Protein AF-A0A7K2KMG7-F1 (afdb_monomer_lite)

pLDDT: mean 72.7, std 15.64, range [31.58, 90.88]

Structure (mmCIF, N/CA/C/O backbone):
data_AF-A0A7K2KMG7-F1
#
_entry.id   AF-A0A7K2KMG7-F1
#
loop_
_atom_site.group_PDB
_atom_site.id
_atom_site.type_symbol
_atom_site.label_atom_id
_atom_site.label_alt_id
_atom_site.label_comp_id
_atom_site.label_asym_id
_atom_site.label_entity_id
_atom_site.label_seq_id
_atom_site.pdbx_PDB_ins_code
_atom_site.Cartn_x
_atom_site.Cartn_y
_atom_site.Cartn_z
_atom_site.occupancy
_atom_site.B_iso_or_equiv
_atom_site.auth_seq_id
_atom_site.auth_comp_id
_atom_site.auth_asym_id
_atom_site.auth_atom_id
_atom_site.pdbx_PDB_model_num
ATOM 1 N N . MET A 1 1 ? 17.752 2.881 -22.851 1.00 45.34 1 MET A N 1
ATOM 2 C CA . MET A 1 1 ? 16.761 1.817 -22.597 1.00 45.34 1 MET A CA 1
ATOM 3 C C . MET A 1 1 ? 16.003 2.288 -21.372 1.00 45.34 1 MET A C 1
ATOM 5 O O . MET A 1 1 ? 16.652 2.453 -20.349 1.00 45.34 1 MET A O 1
ATOM 9 N N . GLU A 1 2 ? 14.733 2.679 -21.493 1.00 51.28 2 GLU A N 1
ATOM 10 C CA . GLU A 1 2 ? 13.985 3.125 -20.309 1.00 51.28 2 GLU A CA 1
ATOM 11 C C . GLU A 1 2 ? 13.889 1.956 -19.317 1.00 51.28 2 GLU A C 1
ATOM 13 O O . GLU A 1 2 ? 13.580 0.840 -19.746 1.00 51.28 2 GLU A O 1
ATOM 18 N N . PRO A 1 3 ? 14.198 2.161 -18.025 1.00 58.72 3 PRO A N 1
ATOM 19 C CA . PRO A 1 3 ? 13.980 1.142 -17.014 1.00 58.72 3 PRO A CA 1
ATOM 20 C C . PRO A 1 3 ? 12.500 0.770 -16.995 1.00 58.72 3 PRO A C 1
ATOM 22 O 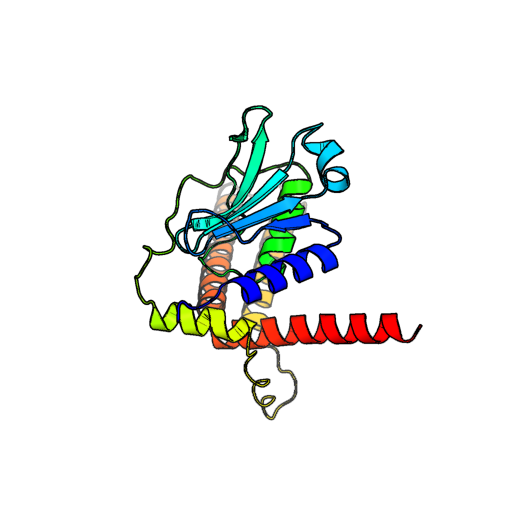O . PRO A 1 3 ? 11.601 1.612 -16.952 1.00 58.72 3 PRO A O 1
ATOM 25 N N . ASP A 1 4 ? 12.282 -0.529 -17.102 1.00 78.00 4 ASP A N 1
ATOM 26 C CA . ASP A 1 4 ? 10.997 -1.122 -17.405 1.00 78.00 4 ASP A CA 1
ATOM 27 C C . ASP A 1 4 ? 10.326 -1.574 -16.097 1.00 78.00 4 ASP A C 1
ATOM 29 O O . ASP A 1 4 ? 10.794 -2.482 -15.404 1.00 78.00 4 ASP A O 1
ATOM 33 N N . HIS A 1 5 ? 9.210 -0.922 -15.763 1.00 85.75 5 HIS A N 1
ATOM 34 C CA . HIS A 1 5 ? 8.434 -1.157 -14.545 1.00 85.75 5 HIS A CA 1
ATOM 35 C C . HIS A 1 5 ? 7.627 -2.459 -14.564 1.00 85.75 5 HIS A C 1
ATOM 37 O O . HIS A 1 5 ? 7.089 -2.843 -13.525 1.00 85.75 5 HIS A O 1
ATOM 43 N N . HIS A 1 6 ? 7.543 -3.173 -15.691 1.00 86.56 6 HIS A N 1
ATOM 44 C CA . HIS A 1 6 ? 6.700 -4.364 -15.825 1.00 86.56 6 HIS A CA 1
ATOM 45 C C . HIS A 1 6 ? 7.059 -5.459 -14.807 1.00 86.56 6 HIS A C 1
ATOM 47 O O . HIS A 1 6 ? 6.159 -6.116 -14.283 1.00 86.56 6 HIS A O 1
ATOM 53 N N . ALA A 1 7 ? 8.342 -5.621 -14.457 1.00 85.75 7 ALA A N 1
ATOM 54 C CA . ALA A 1 7 ? 8.774 -6.585 -13.439 1.00 85.75 7 ALA A CA 1
ATOM 55 C C . ALA A 1 7 ? 8.222 -6.245 -12.042 1.00 85.75 7 ALA A C 1
ATOM 57 O O . ALA A 1 7 ? 7.733 -7.125 -11.329 1.00 85.75 7 ALA A O 1
ATOM 58 N N . TYR A 1 8 ? 8.231 -4.961 -11.676 1.00 88.56 8 TYR A N 1
ATOM 59 C CA . TYR A 1 8 ? 7.636 -4.486 -10.429 1.00 88.56 8 TYR A CA 1
ATOM 60 C C . TYR A 1 8 ? 6.115 -4.696 -10.417 1.00 88.56 8 TYR A C 1
ATOM 62 O O . TYR A 1 8 ? 5.573 -5.249 -9.459 1.00 88.56 8 TYR A O 1
ATOM 70 N N . ILE A 1 9 ? 5.423 -4.337 -11.504 1.00 90.88 9 ILE A N 1
ATOM 71 C CA . ILE A 1 9 ? 3.971 -4.546 -11.619 1.00 90.88 9 ILE A CA 1
ATOM 72 C C . ILE A 1 9 ? 3.621 -6.033 -11.522 1.00 90.88 9 ILE A C 1
ATOM 74 O O . ILE A 1 9 ? 2.700 -6.400 -10.793 1.00 90.88 9 ILE A O 1
ATOM 78 N N . ALA A 1 10 ? 4.387 -6.907 -12.176 1.00 86.75 10 ALA A N 1
ATOM 79 C CA . ALA A 1 10 ? 4.206 -8.350 -12.068 1.00 86.75 10 ALA A CA 1
ATOM 80 C C . ALA A 1 10 ? 4.385 -8.849 -10.624 1.00 86.75 10 ALA A C 1
ATOM 82 O O . ALA A 1 10 ? 3.606 -9.688 -10.167 1.00 86.75 10 ALA A O 1
ATOM 83 N N . ALA A 1 11 ? 5.358 -8.316 -9.877 1.00 88.75 11 ALA A N 1
ATOM 84 C CA . ALA A 1 11 ? 5.549 -8.653 -8.467 1.00 88.75 11 ALA A CA 1
ATOM 85 C C . ALA A 1 11 ? 4.348 -8.228 -7.599 1.00 88.75 11 ALA A C 1
ATOM 87 O O . ALA A 1 11 ? 3.912 -9.002 -6.742 1.00 88.75 11 ALA A O 1
ATOM 88 N N . VAL A 1 12 ? 3.771 -7.047 -7.856 1.00 90.06 12 VAL A N 1
ATOM 89 C CA . VAL A 1 12 ? 2.536 -6.577 -7.199 1.00 90.06 12 VAL A CA 1
ATOM 90 C C . VAL A 1 12 ? 1.362 -7.501 -7.516 1.00 90.06 12 VAL A C 1
ATOM 92 O O . VAL A 1 12 ? 0.694 -7.972 -6.600 1.00 90.06 12 VAL A O 1
ATOM 95 N N . VAL A 1 13 ? 1.143 -7.849 -8.785 1.00 89.06 13 VAL A N 1
ATOM 96 C CA . VAL A 1 13 ? 0.065 -8.770 -9.194 1.00 89.06 13 VAL A CA 1
ATOM 97 C C . VAL A 1 13 ? 0.218 -10.140 -8.530 1.00 89.06 13 VAL A C 1
ATOM 99 O O . VAL A 1 13 ? -0.761 -10.725 -8.066 1.00 89.06 13 VAL A O 1
ATOM 102 N N . GLN A 1 14 ? 1.447 -10.648 -8.409 1.00 85.94 14 GLN A N 1
ATOM 103 C CA . GLN A 1 14 ? 1.704 -11.887 -7.674 1.00 85.94 14 GLN A CA 1
ATOM 104 C C . GLN A 1 14 ? 1.373 -11.761 -6.179 1.00 85.94 14 GLN A C 1
ATOM 106 O O . GLN A 1 14 ? 0.847 -12.711 -5.597 1.00 85.94 14 GLN A O 1
ATOM 111 N N . ALA A 1 15 ? 1.662 -10.621 -5.547 1.00 87.00 15 ALA A N 1
ATOM 112 C CA . ALA A 1 15 ? 1.303 -10.360 -4.151 1.00 87.00 15 ALA A CA 1
ATOM 113 C C . ALA A 1 15 ? -0.218 -10.292 -3.941 1.00 87.00 15 ALA A C 1
ATOM 115 O O . ALA A 1 15 ? -0.737 -10.870 -2.981 1.00 87.00 15 ALA A O 1
ATOM 116 N N . LEU A 1 16 ? -0.938 -9.677 -4.882 1.00 87.62 16 LEU A N 1
ATOM 117 C CA . LEU A 1 16 ? -2.401 -9.662 -4.911 1.00 87.62 16 LEU A CA 1
ATOM 118 C C . LEU A 1 16 ? -2.971 -11.078 -5.017 1.00 87.62 16 LEU A C 1
ATOM 120 O O . LEU A 1 16 ? -3.778 -11.481 -4.179 1.00 87.62 16 LEU A O 1
ATOM 124 N N . ALA A 1 17 ? -2.465 -11.883 -5.952 1.00 84.75 17 ALA A N 1
ATOM 125 C CA . ALA A 1 17 ? -2.911 -13.263 -6.119 1.00 84.75 17 ALA A CA 1
ATOM 126 C C . ALA A 1 17 ? -2.664 -14.118 -4.861 1.00 84.75 17 ALA A C 1
ATOM 128 O O . ALA A 1 17 ? -3.532 -14.894 -4.459 1.00 84.75 17 ALA A O 1
ATOM 129 N N . ARG A 1 18 ? -1.513 -13.956 -4.185 1.00 83.81 18 ARG A N 1
ATOM 130 C CA . ARG A 1 18 ? -1.240 -14.610 -2.885 1.00 83.81 18 ARG A CA 1
ATOM 131 C C . ARG A 1 18 ? -2.210 -14.175 -1.789 1.00 83.81 18 ARG A C 1
ATOM 133 O O . ARG A 1 18 ? -2.485 -14.946 -0.875 1.00 83.81 18 ARG A O 1
ATOM 140 N N . SER A 1 19 ? -2.705 -12.951 -1.899 1.00 80.06 19 SER A N 1
ATOM 141 C CA . SER A 1 19 ? -3.674 -12.333 -1.001 1.00 80.06 19 SER A CA 1
ATOM 142 C C . SER A 1 19 ? -5.125 -12.670 -1.339 1.00 80.06 19 SER A C 1
ATOM 144 O O . SER A 1 19 ? -6.014 -12.132 -0.683 1.00 80.06 19 SER A O 1
ATOM 146 N N . HIS A 1 20 ? -5.351 -13.561 -2.314 1.00 81.50 20 HIS A N 1
ATOM 147 C CA . HIS A 1 20 ? -6.664 -13.917 -2.856 1.00 81.50 20 HIS A CA 1
ATOM 148 C C . HIS A 1 20 ? -7.415 -12.731 -3.472 1.00 81.50 20 HIS A C 1
ATOM 150 O O . HIS A 1 20 ? -8.639 -12.715 -3.480 1.00 81.50 20 HIS A O 1
ATOM 156 N N . ILE A 1 21 ? -6.676 -11.743 -3.980 1.00 82.12 21 ILE A N 1
ATOM 157 C CA . ILE A 1 21 ? -7.207 -10.633 -4.765 1.00 82.12 21 ILE A CA 1
ATOM 158 C C . ILE A 1 21 ? -6.776 -10.883 -6.204 1.00 82.12 21 ILE A C 1
ATOM 160 O O . ILE A 1 21 ? -5.588 -10.813 -6.530 1.00 82.12 21 ILE A O 1
ATOM 164 N N . HIS A 1 22 ? -7.730 -11.208 -7.065 1.00 81.62 22 HIS A N 1
ATOM 165 C CA . HIS A 1 22 ? -7.462 -11.372 -8.486 1.00 81.62 22 HIS A CA 1
ATOM 166 C C . HIS A 1 22 ? -7.664 -10.051 -9.219 1.00 81.62 22 HIS A C 1
ATOM 168 O O . HIS A 1 22 ? -8.568 -9.275 -8.909 1.00 81.62 22 HIS A O 1
ATOM 174 N N . GLY A 1 23 ? -6.797 -9.786 -10.189 1.00 75.12 23 GLY A N 1
ATOM 175 C CA . GLY A 1 23 ? -6.926 -8.618 -11.035 1.00 75.12 23 GLY A CA 1
ATOM 176 C C . GLY A 1 23 ? -6.141 -8.765 -12.323 1.00 75.12 23 GLY A C 1
ATOM 177 O O . GLY A 1 23 ? -5.132 -9.470 -12.376 1.00 75.12 23 GLY A O 1
ATOM 178 N N . GLU A 1 24 ? -6.631 -8.103 -13.361 1.00 79.31 24 GLU A N 1
ATOM 179 C CA . GLU A 1 24 ? -6.007 -8.094 -14.675 1.00 79.31 24 GLU A CA 1
ATOM 180 C C . GLU A 1 24 ? -5.089 -6.870 -14.780 1.00 79.31 24 GLU A C 1
ATOM 182 O O . GLU A 1 24 ? -5.576 -5.729 -14.734 1.00 79.31 24 GLU A O 1
ATOM 187 N N . PRO A 1 25 ? -3.758 -7.066 -14.856 1.00 77.19 25 PRO A N 1
ATOM 188 C CA . PRO A 1 25 ? -2.843 -5.963 -15.052 1.00 77.19 25 PRO A CA 1
ATOM 189 C C . PRO A 1 25 ? -2.885 -5.490 -16.497 1.00 77.19 25 PRO A C 1
ATOM 191 O O . PRO A 1 25 ? -2.867 -6.277 -17.439 1.00 77.19 25 PRO A O 1
ATOM 194 N N . TRP A 1 26 ? -2.829 -4.179 -16.662 1.00 70.75 26 TRP A N 1
ATOM 195 C CA . TRP A 1 26 ? -2.595 -3.546 -17.942 1.00 70.75 26 TRP A CA 1
ATOM 196 C C . TRP A 1 26 ? -1.446 -2.551 -17.822 1.00 70.75 26 TRP A C 1
ATOM 198 O O . TRP A 1 26 ? -1.489 -1.591 -17.046 1.00 70.75 26 TRP A O 1
ATOM 208 N N . THR A 1 27 ? -0.407 -2.810 -18.607 1.00 62.81 27 THR A N 1
ATOM 209 C CA . THR A 1 27 ? 0.804 -2.003 -18.740 1.00 62.81 27 THR A CA 1
ATOM 210 C C . THR A 1 27 ? 0.894 -1.548 -20.198 1.00 62.81 27 THR A C 1
ATOM 212 O O . THR A 1 27 ? 1.556 -2.158 -21.029 1.00 62.81 27 THR A O 1
ATOM 215 N N . GLY A 1 28 ? 0.118 -0.523 -20.548 1.00 54.06 28 GLY A N 1
ATOM 216 C CA . GLY A 1 28 ? -0.013 -0.040 -21.930 1.00 54.06 28 GLY A CA 1
ATOM 217 C C . GLY A 1 28 ? -0.624 1.356 -22.022 1.00 54.06 28 GLY A C 1
ATOM 218 O O . GLY A 1 28 ? -1.293 1.692 -22.994 1.00 54.06 28 GLY A O 1
ATOM 219 N N . THR A 1 29 ? -0.457 2.158 -20.974 1.00 60.16 29 THR A N 1
ATOM 220 C CA . THR A 1 29 ? -1.011 3.508 -20.892 1.00 60.16 29 THR A CA 1
ATOM 221 C C . THR A 1 29 ? -0.248 4.469 -21.803 1.00 60.16 29 THR A C 1
ATOM 223 O O . THR A 1 29 ? 0.965 4.360 -21.947 1.00 60.16 29 THR A O 1
ATOM 226 N N . ALA A 1 30 ? -0.929 5.486 -22.345 1.00 61.88 30 ALA A N 1
ATOM 227 C CA . ALA A 1 30 ? -0.279 6.605 -23.047 1.00 61.88 30 ALA A CA 1
ATOM 228 C C . ALA A 1 30 ? 0.681 7.414 -22.145 1.00 61.88 30 ALA A C 1
ATOM 230 O O . ALA A 1 30 ? 1.462 8.228 -22.630 1.00 61.88 30 ALA A O 1
ATOM 231 N N . VAL A 1 31 ? 0.602 7.194 -20.829 1.00 69.12 31 VAL A N 1
ATOM 232 C CA . VAL A 1 31 ? 1.497 7.749 -19.816 1.00 69.12 31 VAL A CA 1
ATOM 233 C C . VAL A 1 31 ? 2.690 6.798 -19.640 1.00 69.12 31 VAL A C 1
ATOM 235 O O . VAL A 1 31 ? 2.464 5.630 -19.297 1.00 69.12 31 VAL A O 1
ATOM 238 N N . PRO A 1 32 ? 3.934 7.265 -19.851 1.00 70.44 32 PRO A N 1
ATOM 239 C CA . PRO A 1 32 ? 5.135 6.502 -19.523 1.00 70.44 32 PRO A CA 1
ATOM 240 C C . PRO A 1 32 ? 5.125 6.073 -18.051 1.00 70.44 32 PRO A C 1
ATOM 242 O O . PRO A 1 32 ? 4.715 6.845 -17.186 1.00 70.44 32 PRO A O 1
ATOM 245 N N . ARG A 1 33 ? 5.569 4.842 -17.761 1.00 81.44 33 ARG A N 1
ATOM 246 C CA . ARG A 1 33 ? 5.651 4.287 -16.391 1.00 81.44 33 ARG A CA 1
ATOM 247 C C . ARG A 1 33 ? 4.375 4.460 -15.585 1.00 81.44 33 ARG A C 1
ATOM 249 O O . ARG A 1 33 ? 4.363 4.980 -14.466 1.00 81.44 33 ARG A O 1
ATOM 256 N N . ALA A 1 34 ? 3.300 3.965 -16.171 1.00 86.19 34 ALA A N 1
ATOM 257 C CA . ALA A 1 34 ? 2.055 3.777 -15.473 1.00 86.19 34 ALA A CA 1
ATOM 258 C C . ALA A 1 34 ? 1.523 2.360 -15.678 1.00 86.19 34 ALA A C 1
ATOM 260 O O . ALA A 1 34 ? 1.908 1.628 -16.598 1.00 86.19 34 ALA A O 1
ATOM 261 N N . ALA A 1 35 ? 0.675 1.953 -14.745 1.00 88.69 35 ALA A N 1
ATOM 262 C CA . ALA A 1 35 ? 0.020 0.661 -14.765 1.00 88.69 35 ALA A CA 1
ATOM 263 C C . ALA A 1 35 ? -1.358 0.774 -14.132 1.00 88.69 35 ALA A C 1
ATOM 265 O O . ALA A 1 35 ? -1.575 1.548 -13.201 1.00 88.69 35 ALA A O 1
ATOM 266 N N . THR A 1 36 ? -2.284 -0.037 -14.617 1.00 88.50 36 THR A N 1
ATOM 267 C CA . THR A 1 36 ? -3.570 -0.258 -13.958 1.00 88.50 36 THR A CA 1
ATOM 268 C C . THR A 1 36 ? -3.729 -1.732 -13.652 1.00 88.50 36 THR A C 1
ATOM 270 O O . THR A 1 36 ? -3.310 -2.567 -14.445 1.00 88.50 36 THR A O 1
ATOM 273 N N . VAL A 1 37 ? -4.385 -2.055 -12.549 1.00 89.62 37 VAL A N 1
ATOM 274 C CA . VAL A 1 37 ? -4.855 -3.403 -12.246 1.00 89.62 37 VAL A CA 1
ATOM 275 C C . VAL A 1 37 ? -6.344 -3.297 -11.973 1.00 89.62 37 VAL A C 1
ATOM 277 O O . VAL A 1 37 ? -6.761 -2.626 -11.028 1.00 89.62 37 VAL A O 1
ATOM 280 N N . THR A 1 38 ? -7.142 -3.918 -12.832 1.00 89.44 38 THR A N 1
ATOM 281 C CA . THR A 1 38 ? -8.591 -4.004 -12.633 1.00 89.44 38 THR A CA 1
ATOM 282 C C . THR A 1 38 ? -8.860 -5.153 -11.679 1.00 89.44 38 THR A C 1
ATOM 284 O O . THR A 1 38 ? -8.443 -6.272 -11.964 1.00 89.44 38 THR A O 1
ATOM 287 N N . ILE A 1 39 ? -9.498 -4.882 -10.544 1.00 89.38 39 ILE A N 1
ATOM 288 C CA . ILE A 1 39 ? -9.783 -5.899 -9.529 1.00 89.38 39 ILE A CA 1
ATOM 289 C C . ILE A 1 39 ? -11.044 -6.663 -9.932 1.00 89.38 39 ILE A C 1
ATOM 291 O O . ILE A 1 39 ? -12.002 -6.055 -10.408 1.00 89.38 39 ILE A O 1
ATOM 295 N N . ASP A 1 40 ? -11.027 -7.987 -9.772 1.00 86.88 40 ASP A N 1
ATOM 296 C CA . ASP A 1 40 ? -12.181 -8.839 -10.067 1.00 86.88 40 ASP A CA 1
ATOM 297 C C . ASP A 1 40 ? -13.377 -8.418 -9.200 1.00 86.88 40 ASP A C 1
ATOM 299 O O . ASP A 1 40 ? -13.281 -8.339 -7.970 1.00 86.88 40 ASP A O 1
ATOM 303 N N . GLN A 1 41 ? -14.503 -8.162 -9.868 1.00 82.00 41 GLN A N 1
ATOM 304 C CA . GLN A 1 41 ? -15.745 -7.694 -9.264 1.00 82.00 41 GLN A CA 1
ATOM 305 C C . GLN A 1 41 ? -16.233 -8.623 -8.147 1.00 82.00 41 GLN A C 1
ATOM 307 O O . GLN A 1 41 ? -16.767 -8.141 -7.153 1.00 82.00 41 GLN A O 1
ATOM 312 N N . ARG A 1 42 ? -15.960 -9.931 -8.238 1.00 84.31 42 ARG A N 1
ATOM 313 C CA . ARG A 1 42 ? -16.332 -10.920 -7.208 1.00 84.31 42 ARG A CA 1
ATOM 314 C C . ARG A 1 42 ? -15.760 -10.614 -5.826 1.00 84.31 42 ARG A C 1
ATOM 316 O O . ARG A 1 42 ? -16.246 -11.144 -4.834 1.00 84.31 42 ARG A O 1
ATOM 323 N N . HIS A 1 43 ? -14.691 -9.823 -5.753 1.00 81.25 43 HIS A N 1
ATOM 324 C CA . HIS A 1 43 ? -14.099 -9.409 -4.485 1.00 81.25 43 HIS A CA 1
ATOM 325 C C . HIS A 1 43 ? -14.679 -8.102 -3.953 1.00 81.25 43 HIS A C 1
ATOM 327 O O . HIS A 1 43 ? -14.500 -7.819 -2.775 1.00 81.25 43 HIS A O 1
ATOM 333 N N . THR A 1 44 ? -15.322 -7.295 -4.797 1.00 78.94 44 THR A N 1
ATOM 334 C CA . THR A 1 44 ? -15.709 -5.915 -4.481 1.00 78.94 44 THR A CA 1
ATOM 335 C C . THR A 1 44 ? -17.213 -5.680 -4.479 1.00 78.94 44 THR A C 1
ATOM 337 O O . THR A 1 44 ? -17.632 -4.640 -3.983 1.00 78.94 44 THR A O 1
ATOM 340 N N . GLU A 1 45 ? -18.006 -6.615 -5.004 1.00 80.25 45 GLU A N 1
ATOM 341 C CA . GLU A 1 45 ? -19.462 -6.499 -5.178 1.00 80.25 45 GLU A CA 1
ATOM 342 C C . GLU A 1 45 ? -20.183 -6.092 -3.882 1.00 80.25 45 GLU A C 1
ATOM 344 O O . GLU A 1 45 ? -20.946 -5.132 -3.887 1.00 80.25 45 GLU A O 1
ATOM 349 N N . ASP A 1 46 ? -19.839 -6.708 -2.745 1.00 79.00 46 ASP A N 1
ATOM 350 C CA . ASP A 1 46 ? -20.460 -6.411 -1.442 1.00 79.00 46 ASP A CA 1
ATOM 351 C C . ASP A 1 46 ? -20.259 -4.959 -0.964 1.00 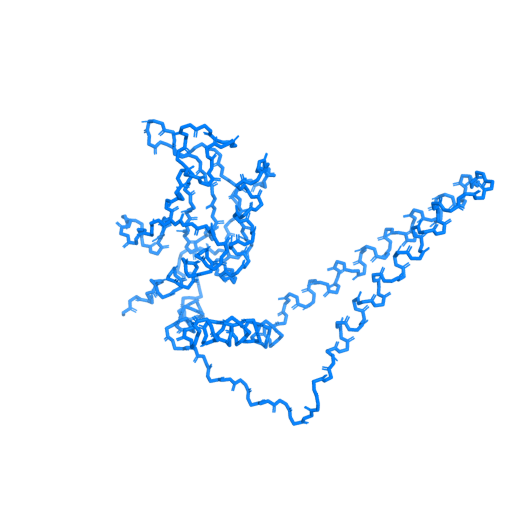79.00 46 ASP A C 1
ATOM 353 O O . ASP A 1 46 ? -21.057 -4.442 -0.182 1.00 79.00 46 ASP A O 1
ATOM 357 N N . ALA A 1 47 ? -19.167 -4.309 -1.378 1.00 77.31 47 ALA A N 1
ATOM 358 C CA . ALA A 1 47 ? -18.776 -2.982 -0.896 1.00 77.31 47 ALA A CA 1
ATOM 359 C C . ALA A 1 47 ? -18.926 -1.873 -1.951 1.00 77.31 47 ALA A C 1
ATOM 361 O O . ALA A 1 47 ? -18.951 -0.693 -1.598 1.00 77.31 47 ALA A O 1
ATOM 362 N N . TYR A 1 48 ? -18.983 -2.235 -3.235 1.00 75.06 48 TYR A N 1
ATOM 363 C CA . TYR A 1 48 ? -18.919 -1.305 -4.367 1.00 75.06 48 TYR A CA 1
ATOM 364 C C . TYR A 1 48 ? -20.001 -1.551 -5.433 1.00 75.06 48 TYR A C 1
ATOM 366 O O . TYR A 1 48 ? -19.955 -0.911 -6.490 1.00 75.06 48 TYR A O 1
ATOM 374 N N . ASP A 1 49 ? -20.970 -2.429 -5.159 1.00 77.50 49 ASP A N 1
ATOM 375 C CA . ASP A 1 49 ? -22.033 -2.836 -6.082 1.00 77.50 49 ASP A CA 1
ATOM 376 C C . ASP A 1 49 ? -21.444 -3.273 -7.445 1.00 77.50 49 ASP A C 1
ATOM 378 O O . ASP A 1 49 ? -20.421 -3.960 -7.520 1.00 77.50 49 ASP A O 1
ATOM 382 N N . ASP A 1 50 ? -22.036 -2.809 -8.548 1.00 76.31 50 ASP A N 1
ATOM 383 C CA . ASP A 1 50 ? -21.581 -3.061 -9.921 1.00 76.31 50 ASP A CA 1
ATOM 384 C C . ASP A 1 50 ? -20.358 -2.232 -10.345 1.00 76.31 50 ASP A C 1
ATOM 386 O O . ASP A 1 50 ? -19.978 -2.191 -11.521 1.00 76.31 50 ASP A O 1
ATOM 390 N N . SER A 1 51 ? -19.735 -1.511 -9.415 1.00 77.50 51 SER A N 1
ATOM 391 C CA . SER A 1 51 ? -18.654 -0.603 -9.766 1.00 77.50 51 SER A CA 1
ATOM 392 C C . SER A 1 51 ? -17.312 -1.326 -9.855 1.00 77.50 51 SER A C 1
ATOM 394 O O . SER A 1 51 ? -16.902 -2.060 -8.960 1.00 77.50 51 SER A O 1
ATOM 396 N N . THR A 1 52 ? -16.560 -1.062 -10.924 1.00 82.75 52 THR A N 1
ATOM 397 C CA . THR A 1 52 ? -15.243 -1.676 -11.115 1.00 82.75 52 THR A CA 1
ATOM 398 C C . THR A 1 52 ? -14.175 -0.960 -10.291 1.00 82.75 52 THR A C 1
ATOM 400 O O . THR A 1 52 ? -13.854 0.206 -10.549 1.00 82.75 52 THR A O 1
ATOM 403 N N . LEU A 1 53 ? -13.563 -1.668 -9.341 1.00 86.25 53 LEU A N 1
ATOM 404 C CA . LEU A 1 53 ? -12.415 -1.165 -8.593 1.00 86.25 53 LEU A CA 1
ATOM 405 C C . LEU A 1 53 ? -11.129 -1.305 -9.419 1.00 86.25 53 LEU A C 1
ATOM 407 O O . LEU A 1 53 ? -10.840 -2.350 -10.002 1.00 86.25 53 LEU A O 1
ATOM 411 N N . VAL A 1 54 ? -10.332 -0.243 -9.461 1.00 87.75 54 VAL A N 1
ATOM 412 C CA . VAL A 1 54 ? -9.093 -0.189 -10.238 1.00 87.75 54 VAL A CA 1
ATOM 413 C C . VAL A 1 54 ? -7.977 0.370 -9.374 1.00 87.75 54 VAL A C 1
ATOM 415 O O . VAL A 1 54 ? -8.074 1.486 -8.862 1.00 87.75 54 VAL A O 1
ATOM 418 N N . ALA A 1 55 ? -6.888 -0.385 -9.261 1.00 89.69 55 ALA A N 1
ATOM 419 C CA . ALA A 1 55 ? -5.631 0.123 -8.741 1.00 89.69 55 ALA A CA 1
ATOM 420 C C . ALA A 1 55 ? -4.833 0.770 -9.882 1.00 89.69 55 ALA A C 1
ATOM 422 O O . ALA A 1 55 ? -4.709 0.197 -10.960 1.00 89.69 55 ALA A O 1
ATOM 423 N N . TYR A 1 56 ? -4.297 1.965 -9.666 1.00 88.62 56 TYR A N 1
ATOM 424 C CA . TYR A 1 56 ? -3.521 2.727 -10.639 1.00 88.62 56 TYR A CA 1
ATOM 425 C C . TYR A 1 56 ? -2.177 3.119 -10.044 1.00 88.62 56 TYR A C 1
ATOM 427 O O . TYR A 1 56 ? -2.110 3.567 -8.903 1.00 88.62 56 TYR A O 1
ATOM 435 N N . TRP A 1 57 ? -1.118 2.983 -10.828 1.00 90.25 57 TRP A N 1
ATOM 436 C CA . TRP A 1 57 ? 0.239 3.320 -10.439 1.00 90.25 57 TRP A CA 1
ATOM 437 C C . TRP A 1 57 ? 0.870 4.279 -11.439 1.00 90.25 57 TRP A C 1
ATOM 439 O O . TRP A 1 57 ? 0.744 4.068 -12.645 1.00 90.25 57 TRP A O 1
ATOM 449 N N . THR A 1 58 ? 1.595 5.278 -10.936 1.00 87.44 58 THR A N 1
ATOM 450 C CA . THR A 1 58 ? 2.600 6.032 -11.703 1.00 87.44 58 THR A CA 1
ATOM 451 C C . THR A 1 58 ? 3.853 6.216 -10.867 1.00 87.44 58 THR A C 1
ATOM 453 O O . THR A 1 58 ? 3.778 6.214 -9.638 1.00 87.44 58 THR A O 1
ATOM 456 N N . GLU A 1 59 ? 4.996 6.462 -11.505 1.00 85.69 59 GLU A N 1
ATOM 457 C CA . GLU A 1 59 ? 6.215 6.787 -10.755 1.00 85.69 59 GLU A CA 1
ATOM 458 C C . GLU A 1 59 ? 6.058 8.038 -9.871 1.00 85.69 59 GLU A C 1
ATOM 460 O O . GLU A 1 59 ? 6.552 8.062 -8.747 1.00 85.69 59 GLU A O 1
ATOM 465 N N . GLU A 1 60 ? 5.314 9.049 -10.330 1.00 84.88 60 GLU A N 1
ATOM 466 C CA . GLU A 1 60 ? 5.123 10.298 -9.582 1.00 84.88 60 GLU A CA 1
ATOM 467 C C . GLU A 1 60 ? 4.218 10.142 -8.356 1.00 84.88 60 GLU A C 1
ATOM 469 O O . GLU A 1 60 ? 4.374 10.848 -7.362 1.00 84.88 60 GLU A O 1
ATOM 474 N N . HIS A 1 61 ? 3.256 9.223 -8.416 1.00 83.12 61 HIS A N 1
ATOM 475 C CA . HIS A 1 61 ? 2.148 9.158 -7.464 1.00 83.12 61 HIS A CA 1
ATOM 476 C C . HIS A 1 61 ? 2.041 7.830 -6.712 1.00 83.12 61 HIS A C 1
ATOM 478 O O . HIS A 1 61 ? 1.237 7.717 -5.783 1.00 83.12 61 HIS A O 1
ATOM 484 N N . GLY A 1 62 ? 2.844 6.834 -7.078 1.00 87.81 62 GLY A N 1
ATOM 485 C CA . GLY A 1 62 ? 2.757 5.493 -6.519 1.00 87.81 62 GLY A CA 1
ATOM 486 C C . GLY A 1 62 ? 1.388 4.853 -6.763 1.00 87.81 62 GLY A C 1
ATOM 487 O O . GLY A 1 62 ? 0.663 5.225 -7.687 1.00 87.81 62 GLY A O 1
ATOM 488 N N . TRP A 1 63 ? 1.035 3.877 -5.922 1.00 88.81 63 TRP A N 1
ATOM 489 C CA . TRP A 1 63 ? -0.211 3.116 -6.036 1.00 88.81 63 TRP A CA 1
ATOM 490 C C . TRP A 1 63 ? -1.406 3.822 -5.400 1.00 88.81 63 TRP A C 1
ATOM 492 O O . TRP A 1 63 ? -1.423 4.128 -4.207 1.00 88.81 63 TRP A O 1
ATOM 502 N N . ARG A 1 64 ? -2.457 3.974 -6.194 1.00 86.81 64 ARG A N 1
ATOM 503 C CA . ARG A 1 64 ? -3.764 4.501 -5.816 1.00 86.81 64 ARG A CA 1
ATOM 504 C C . ARG A 1 64 ? -4.849 3.512 -6.178 1.00 86.81 64 ARG A C 1
ATOM 506 O O . ARG A 1 64 ? -4.638 2.629 -7.000 1.00 86.81 64 ARG A O 1
ATOM 513 N N . VAL A 1 65 ? -6.021 3.695 -5.599 1.00 86.81 65 VAL A N 1
ATOM 514 C CA . VAL A 1 65 ? -7.215 2.931 -5.939 1.00 86.81 65 VAL A CA 1
ATOM 515 C C . VAL A 1 65 ? -8.384 3.867 -6.156 1.00 86.81 65 VAL A C 1
ATOM 517 O O . VAL A 1 65 ? -8.539 4.864 -5.446 1.00 86.81 65 VAL A O 1
ATOM 520 N N . GLY A 1 66 ? -9.201 3.532 -7.141 1.00 84.38 66 GLY A N 1
ATOM 521 C CA . GLY A 1 66 ? -10.418 4.252 -7.427 1.00 84.38 66 GLY A CA 1
ATOM 522 C C . GLY A 1 66 ? -11.463 3.389 -8.087 1.00 84.38 66 GLY A C 1
ATOM 523 O O . GLY A 1 66 ? -11.189 2.284 -8.550 1.00 84.38 66 GLY A O 1
ATOM 524 N N . VAL A 1 67 ? -12.674 3.917 -8.126 1.00 80.56 67 VAL A N 1
ATOM 525 C CA . VAL A 1 67 ? -13.812 3.256 -8.740 1.00 80.56 67 VAL A CA 1
ATOM 526 C C . VAL A 1 67 ? -13.979 3.824 -10.139 1.00 80.56 67 VAL A C 1
ATOM 528 O O . VAL A 1 67 ? -14.161 5.030 -10.314 1.00 80.56 67 VAL A O 1
ATOM 531 N N . ARG A 1 68 ? -13.892 2.974 -11.158 1.00 74.19 68 ARG A N 1
ATOM 532 C CA . ARG A 1 68 ? -14.204 3.371 -12.529 1.00 74.19 68 ARG A CA 1
ATOM 533 C C . ARG A 1 68 ? -15.723 3.438 -12.651 1.00 74.19 68 ARG A C 1
ATOM 535 O O . ARG A 1 68 ? -16.391 2.411 -12.621 1.00 74.19 68 ARG A O 1
ATOM 542 N N . CYS A 1 69 ? -16.277 4.643 -12.756 1.00 63.97 69 CYS A N 1
ATOM 543 C CA . CYS A 1 69 ? -17.711 4.804 -12.980 1.00 63.97 69 CYS A CA 1
ATOM 544 C C . CYS A 1 69 ? -18.063 4.544 -14.453 1.00 63.97 69 CYS A C 1
ATOM 546 O O . CYS A 1 69 ? -17.187 4.546 -15.320 1.00 63.97 69 CYS A O 1
ATOM 548 N N . ALA A 1 70 ? -19.354 4.382 -14.756 1.00 57.72 70 ALA A N 1
ATOM 549 C CA . ALA A 1 70 ? -19.859 4.078 -16.103 1.00 57.72 70 ALA A CA 1
ATOM 550 C C . ALA A 1 70 ? -19.405 5.070 -17.199 1.00 57.72 70 ALA A C 1
ATOM 552 O O . ALA A 1 70 ? -19.381 4.732 -18.376 1.00 57.72 70 ALA A O 1
ATOM 553 N N . THR A 1 71 ? -19.000 6.290 -16.821 1.00 59.34 71 THR A N 1
ATOM 554 C CA . THR A 1 71 ? -18.450 7.302 -17.748 1.00 59.34 71 THR A CA 1
ATOM 555 C C . THR A 1 71 ? -16.955 7.125 -18.051 1.00 59.34 71 THR A C 1
ATOM 557 O O . THR A 1 71 ? -16.365 7.952 -18.743 1.00 59.34 71 THR A O 1
ATOM 560 N N . GLY A 1 72 ? -16.310 6.095 -17.494 1.00 58.44 72 GLY A N 1
ATOM 561 C CA . GLY A 1 72 ? -14.868 5.857 -17.584 1.00 58.44 72 GLY A CA 1
ATOM 562 C C . GLY A 1 72 ? -14.021 6.734 -16.654 1.00 58.44 72 GLY A C 1
ATOM 563 O O . GLY A 1 72 ? -12.801 6.581 -16.618 1.00 58.44 72 GLY A O 1
ATOM 564 N N . ARG A 1 73 ? -14.637 7.644 -15.885 1.00 57.31 73 ARG A N 1
ATOM 565 C CA . ARG A 1 73 ? -13.939 8.484 -14.901 1.00 57.31 73 ARG A CA 1
ATOM 566 C C . ARG A 1 73 ? -13.691 7.716 -13.602 1.00 57.31 73 ARG A C 1
ATOM 568 O O . ARG A 1 73 ? -14.508 6.903 -13.182 1.00 57.31 73 ARG A O 1
ATOM 575 N N . PHE A 1 74 ? -12.571 8.007 -12.948 1.00 64.44 74 PHE A N 1
ATOM 576 C CA . PHE A 1 74 ? -12.252 7.457 -11.633 1.00 64.44 74 PHE A CA 1
ATOM 577 C C . PHE A 1 74 ? -12.866 8.339 -10.544 1.00 64.44 74 PHE A C 1
ATOM 579 O O . PHE A 1 74 ? -12.515 9.513 -10.421 1.00 64.44 74 PHE A O 1
ATOM 586 N N . ALA A 1 75 ? -13.796 7.785 -9.773 1.00 61.88 75 ALA A N 1
ATOM 587 C CA . ALA A 1 75 ? -14.357 8.398 -8.579 1.00 61.88 75 ALA A CA 1
ATOM 588 C C . ALA A 1 75 ? -13.822 7.652 -7.344 1.00 61.88 75 ALA A C 1
ATOM 590 O O . ALA A 1 75 ? -13.801 6.428 -7.323 1.00 61.88 75 ALA A O 1
ATOM 591 N N . ALA A 1 76 ? -13.381 8.403 -6.331 1.00 58.38 76 ALA A N 1
ATOM 592 C CA . ALA A 1 76 ? -12.537 7.963 -5.209 1.00 58.38 76 ALA A CA 1
ATOM 593 C C . ALA A 1 76 ? -11.086 7.628 -5.619 1.00 58.38 76 ALA A C 1
ATOM 595 O O . ALA A 1 76 ? -10.844 6.968 -6.618 1.00 58.38 76 ALA A O 1
ATOM 596 N N . THR A 1 77 ? -10.114 8.149 -4.869 1.00 68.19 77 THR A N 1
ATOM 597 C CA . THR A 1 77 ? -8.669 8.057 -5.155 1.00 68.19 77 THR A CA 1
ATOM 598 C C . THR A 1 77 ? -7.918 7.887 -3.839 1.00 68.19 77 THR A C 1
ATOM 600 O O . THR A 1 77 ? -7.276 8.821 -3.362 1.00 68.19 77 THR A O 1
ATOM 603 N N . ALA A 1 78 ? -8.069 6.740 -3.183 1.00 78.31 78 ALA A N 1
ATOM 604 C CA . ALA A 1 78 ? -7.304 6.476 -1.968 1.00 78.31 78 ALA A CA 1
ATOM 605 C C . ALA A 1 78 ? -5.868 6.087 -2.348 1.00 78.31 78 ALA A C 1
ATOM 607 O O . ALA A 1 78 ? -5.646 5.372 -3.326 1.00 78.31 78 ALA A O 1
ATOM 608 N N . GLN A 1 79 ? -4.885 6.568 -1.591 1.00 83.19 79 GLN A N 1
ATOM 609 C CA . GLN A 1 79 ? -3.509 6.096 -1.707 1.00 83.19 79 GLN A CA 1
ATOM 610 C C . GLN A 1 79 ? -3.412 4.717 -1.038 1.00 83.19 79 GLN A C 1
ATOM 612 O O . GLN A 1 79 ? -3.828 4.573 0.109 1.00 83.19 79 GLN A O 1
ATOM 617 N N . LEU A 1 80 ? -2.872 3.713 -1.737 1.00 80.38 80 LEU A N 1
ATOM 618 C CA . LEU A 1 80 ? -2.711 2.366 -1.176 1.00 80.38 80 LEU A CA 1
ATOM 619 C C . LEU A 1 80 ? -1.481 2.293 -0.273 1.00 80.38 80 LEU A C 1
ATOM 621 O O . LEU A 1 80 ? -1.551 1.786 0.834 1.00 80.38 80 LEU A O 1
ATOM 625 N N . ALA A 1 81 ? -0.353 2.841 -0.716 1.00 76.88 81 ALA A N 1
ATOM 626 C CA . ALA A 1 81 ? 0.875 2.837 0.068 1.00 76.88 81 ALA A CA 1
ATOM 627 C C . ALA A 1 81 ? 1.721 4.082 -0.210 1.00 76.88 81 ALA A C 1
ATOM 629 O O . ALA A 1 81 ? 1.605 4.718 -1.261 1.00 76.88 81 ALA A O 1
ATOM 630 N N . TYR A 1 82 ? 2.584 4.430 0.745 1.00 78.06 82 TYR A N 1
ATOM 631 C CA . TYR A 1 82 ? 3.504 5.554 0.606 1.00 78.06 82 TYR A CA 1
ATOM 632 C C . TYR A 1 82 ? 4.757 5.171 -0.184 1.00 78.06 82 TYR A C 1
ATOM 634 O O . TYR A 1 82 ? 5.415 4.180 0.133 1.00 78.06 82 TYR A O 1
ATOM 642 N N . GLY A 1 83 ? 5.149 6.043 -1.110 1.00 79.50 83 GLY A N 1
ATOM 643 C CA . GLY A 1 83 ? 6.327 5.898 -1.957 1.00 79.50 83 GLY A CA 1
ATOM 644 C C . GLY A 1 83 ? 5.956 5.588 -3.404 1.00 79.50 83 GLY A C 1
ATOM 645 O O . GLY A 1 83 ? 4.841 5.156 -3.695 1.00 79.50 83 GLY A O 1
ATOM 646 N N . ALA A 1 84 ? 6.911 5.806 -4.307 1.00 82.75 84 ALA A N 1
ATOM 647 C CA . ALA A 1 84 ? 6.759 5.464 -5.717 1.00 82.75 84 ALA A CA 1
ATOM 648 C C . ALA A 1 84 ? 6.788 3.940 -5.933 1.00 82.75 84 ALA A C 1
ATOM 650 O O . ALA A 1 84 ? 5.959 3.419 -6.669 1.00 82.75 84 ALA A O 1
ATOM 651 N N . LEU A 1 85 ? 7.675 3.216 -5.239 1.00 86.75 85 LEU A N 1
ATOM 652 C CA . LEU A 1 85 ? 7.819 1.754 -5.315 1.00 86.75 85 LEU A CA 1
ATOM 653 C C . LEU A 1 85 ? 7.620 1.096 -3.936 1.00 86.75 85 LEU A C 1
ATOM 655 O O . LEU A 1 85 ? 8.570 0.581 -3.344 1.00 86.75 85 LEU A O 1
ATOM 659 N N . PRO A 1 86 ? 6.404 1.136 -3.360 1.00 86.38 86 PRO A N 1
ATOM 660 C CA . PRO A 1 86 ? 6.119 0.399 -2.133 1.00 86.38 86 PRO A CA 1
ATOM 661 C C . PRO A 1 86 ? 6.306 -1.109 -2.349 1.00 86.38 86 PRO A C 1
ATOM 663 O O . PRO A 1 86 ? 6.179 -1.610 -3.470 1.00 86.38 86 PRO A O 1
ATOM 666 N N . LEU A 1 87 ? 6.570 -1.843 -1.265 1.00 86.19 87 LEU A N 1
ATOM 667 C CA . LEU A 1 87 ? 6.703 -3.298 -1.327 1.00 86.19 87 LEU A CA 1
ATOM 668 C C . LEU A 1 87 ? 5.405 -3.938 -1.862 1.00 86.19 87 LEU A C 1
ATOM 670 O O . LEU A 1 87 ? 4.321 -3.535 -1.429 1.00 86.19 87 LEU A O 1
ATOM 674 N N . PRO A 1 88 ? 5.489 -4.954 -2.745 1.00 88.50 88 PRO A N 1
ATOM 675 C CA . PRO A 1 88 ? 4.320 -5.622 -3.316 1.00 88.50 88 PRO A CA 1
ATOM 676 C C . PRO A 1 88 ? 3.281 -6.096 -2.294 1.00 88.50 88 PRO A C 1
ATOM 678 O O . PRO A 1 88 ? 2.089 -5.867 -2.484 1.00 88.50 88 PRO A O 1
ATOM 681 N N . ASP A 1 89 ? 3.721 -6.711 -1.194 1.00 83.69 89 ASP A N 1
ATOM 682 C CA . ASP A 1 89 ? 2.808 -7.212 -0.160 1.00 83.69 89 ASP A CA 1
ATOM 683 C C . ASP A 1 89 ? 2.126 -6.063 0.603 1.00 83.69 89 ASP A C 1
ATOM 685 O O . ASP A 1 89 ? 0.942 -6.156 0.905 1.00 83.69 89 ASP A O 1
ATOM 689 N N . THR A 1 90 ? 2.804 -4.923 0.800 1.00 83.38 90 THR A N 1
ATOM 690 C CA . THR A 1 90 ? 2.179 -3.723 1.385 1.00 83.38 90 THR A CA 1
ATOM 691 C C . THR A 1 90 ? 1.042 -3.198 0.511 1.00 83.38 90 THR A C 1
ATOM 693 O O . THR A 1 90 ? -0.004 -2.823 1.031 1.00 83.38 90 THR A O 1
ATOM 696 N N . VAL A 1 91 ? 1.213 -3.197 -0.816 1.00 87.69 91 VAL A N 1
ATOM 697 C CA . VAL A 1 91 ? 0.140 -2.804 -1.746 1.00 87.69 91 VAL A CA 1
ATOM 698 C C . VAL A 1 91 ? -1.041 -3.768 -1.641 1.00 87.69 91 VAL A C 1
ATOM 700 O O . VAL A 1 91 ? -2.190 -3.327 -1.620 1.00 87.69 91 VAL A O 1
ATOM 703 N N . ALA A 1 92 ? -0.768 -5.072 -1.546 1.00 88.12 92 ALA A N 1
ATOM 704 C CA . ALA A 1 92 ? -1.805 -6.089 -1.444 1.00 88.12 92 ALA A CA 1
ATOM 705 C C . ALA A 1 92 ? -2.593 -6.017 -0.130 1.00 88.12 92 ALA A C 1
ATOM 707 O O . ALA A 1 92 ? -3.820 -6.120 -0.153 1.00 88.12 92 ALA A O 1
ATOM 708 N N . ASP A 1 93 ? -1.912 -5.791 0.992 1.00 85.06 93 ASP A N 1
ATOM 709 C CA . ASP A 1 93 ? -2.551 -5.623 2.296 1.00 85.06 93 ASP A CA 1
ATOM 710 C C . ASP A 1 93 ? -3.443 -4.380 2.318 1.00 85.06 93 ASP A C 1
ATOM 712 O O . ASP A 1 93 ? -4.619 -4.472 2.664 1.00 85.06 93 ASP A O 1
ATOM 716 N N . SER A 1 94 ? -2.935 -3.238 1.848 1.00 85.31 94 SER A N 1
ATOM 717 C CA . SER A 1 94 ? -3.728 -2.007 1.802 1.00 85.31 94 SER A CA 1
ATOM 718 C C . SER A 1 94 ? -4.909 -2.098 0.837 1.00 85.31 94 SER A C 1
ATOM 720 O O . SER A 1 94 ? -5.976 -1.556 1.118 1.00 85.31 94 SER A O 1
ATOM 722 N N . LEU A 1 95 ? -4.765 -2.809 -0.284 1.00 87.25 95 LEU A N 1
ATOM 723 C CA . LEU A 1 95 ? -5.892 -3.039 -1.182 1.00 87.25 95 LEU A CA 1
ATOM 724 C C . LEU A 1 95 ? -6.939 -3.971 -0.556 1.00 87.25 95 LEU A C 1
ATOM 726 O O . LEU A 1 95 ? -8.131 -3.734 -0.732 1.00 87.25 95 LEU A O 1
ATOM 730 N N . ARG A 1 96 ? -6.527 -4.983 0.219 1.00 86.44 96 ARG A N 1
ATOM 731 C CA . ARG A 1 96 ? -7.458 -5.833 0.979 1.00 86.44 96 ARG A CA 1
ATOM 732 C C . ARG A 1 96 ? -8.303 -5.010 1.950 1.00 86.44 96 ARG A C 1
ATOM 734 O O . ARG A 1 96 ? -9.503 -5.253 2.061 1.00 86.44 96 ARG A O 1
ATOM 741 N N . ASP A 1 97 ? -7.689 -4.046 2.628 1.00 82.56 97 ASP A N 1
ATOM 742 C CA . ASP A 1 97 ? -8.389 -3.162 3.562 1.00 82.56 97 ASP A CA 1
ATOM 743 C C . ASP A 1 97 ? -9.402 -2.267 2.841 1.00 82.56 97 ASP A C 1
ATOM 745 O O . ASP A 1 97 ? -10.531 -2.112 3.304 1.00 82.56 97 ASP A O 1
ATOM 749 N N . VAL A 1 98 ? -9.039 -1.743 1.665 1.00 83.12 98 VAL A N 1
ATOM 750 C CA . VAL A 1 98 ? -9.955 -0.956 0.823 1.00 83.12 98 VAL A CA 1
ATOM 751 C C . VAL A 1 98 ? -11.154 -1.794 0.388 1.00 83.12 98 VAL A C 1
ATOM 753 O O . VAL A 1 98 ? -12.289 -1.350 0.540 1.00 83.12 98 VAL A O 1
ATOM 756 N N . ILE A 1 99 ? -10.916 -3.017 -0.092 1.00 82.88 99 ILE A N 1
ATOM 757 C CA . ILE A 1 99 ? -11.974 -3.937 -0.531 1.00 82.88 99 ILE A CA 1
ATOM 758 C C . ILE A 1 99 ? -12.985 -4.217 0.598 1.00 82.88 99 ILE A C 1
ATOM 760 O O . ILE A 1 99 ? -14.172 -4.372 0.332 1.00 82.88 99 ILE A O 1
ATOM 764 N N . ARG A 1 100 ? -12.544 -4.226 1.864 1.00 78.31 100 ARG A N 1
ATOM 765 C CA . ARG A 1 100 ? -13.382 -4.511 3.043 1.00 78.31 100 ARG A CA 1
ATOM 766 C C . ARG A 1 100 ? -14.245 -3.344 3.538 1.00 78.31 100 ARG A C 1
ATOM 768 O O . ARG A 1 100 ? -14.927 -3.502 4.547 1.00 78.31 100 ARG A O 1
ATOM 775 N N . GLY A 1 101 ? -14.270 -2.212 2.837 1.00 64.81 101 GLY A N 1
ATOM 776 C CA . GLY A 1 101 ? -15.403 -1.290 2.946 1.00 64.81 101 GLY A CA 1
ATOM 777 C C . GLY A 1 101 ? -15.153 0.074 3.582 1.00 64.81 101 GLY A C 1
ATOM 778 O O . GLY A 1 101 ? -16.123 0.741 3.914 1.00 64.81 101 GLY A O 1
ATOM 779 N N . PHE A 1 102 ? -13.915 0.558 3.707 1.00 54.28 102 PHE A N 1
ATOM 780 C CA . PHE A 1 102 ? -13.696 1.988 3.971 1.00 54.28 102 PHE A CA 1
ATOM 781 C C . PHE A 1 102 ? -12.421 2.490 3.286 1.00 54.28 102 PHE A C 1
ATOM 783 O O . PHE A 1 102 ? -11.321 2.277 3.802 1.00 54.28 102 PHE A O 1
ATOM 790 N N . PRO A 1 103 ? -12.513 3.237 2.167 1.00 53.03 103 PRO A N 1
ATOM 791 C CA . PRO A 1 103 ? -11.412 4.095 1.785 1.00 53.03 103 PRO A CA 1
ATOM 792 C C . PRO A 1 103 ? -11.339 5.189 2.849 1.00 53.03 103 PRO A C 1
ATOM 794 O O . PRO A 1 103 ? -12.088 6.167 2.802 1.00 53.03 103 PRO A O 1
ATOM 797 N N . ASN A 1 104 ? -10.436 5.044 3.822 1.00 46.66 104 ASN A N 1
ATOM 798 C CA . ASN A 1 104 ? -9.952 6.213 4.542 1.00 46.66 104 ASN A CA 1
ATOM 799 C C . ASN A 1 104 ? -9.531 7.204 3.457 1.00 46.66 104 ASN A C 1
ATOM 801 O O . ASN A 1 104 ? -8.622 6.916 2.676 1.00 46.66 104 ASN A O 1
ATOM 805 N N . ARG A 1 105 ? -10.261 8.321 3.344 1.00 47.97 105 ARG A N 1
ATOM 806 C CA . ARG A 1 105 ? -9.899 9.457 2.496 1.00 47.97 105 ARG A CA 1
ATOM 807 C C . ARG A 1 105 ? -8.511 9.886 2.955 1.00 47.97 105 ARG A C 1
ATOM 809 O O . ARG A 1 105 ? -8.377 10.631 3.916 1.00 47.97 105 ARG A O 1
ATOM 816 N N . GLN A 1 106 ? -7.480 9.341 2.328 1.00 52.06 106 GLN A N 1
ATOM 817 C CA . GLN A 1 106 ? -6.133 9.832 2.512 1.00 52.06 106 GLN A CA 1
ATOM 818 C C . GLN A 1 106 ? -5.972 11.015 1.575 1.00 52.06 106 GLN A C 1
ATOM 820 O O . GLN A 1 106 ? -6.352 10.944 0.403 1.00 52.06 106 GLN A O 1
ATOM 825 N N . ASP A 1 107 ? -5.503 12.111 2.162 1.00 47.47 107 ASP A N 1
ATOM 826 C CA . ASP A 1 107 ? -5.402 13.430 1.560 1.00 47.47 107 ASP A CA 1
ATOM 827 C C . ASP A 1 107 ? -4.863 13.403 0.131 1.00 47.47 107 ASP A C 1
ATOM 829 O O . ASP A 1 107 ? -3.976 12.622 -0.229 1.00 47.47 107 ASP A O 1
ATOM 833 N N . GLY A 1 108 ? -5.429 14.299 -0.677 1.00 46.81 108 GLY A N 1
ATOM 834 C CA . GLY A 1 108 ? -5.103 14.472 -2.081 1.00 46.81 108 GLY A CA 1
ATOM 835 C C . GLY A 1 108 ? -3.602 14.589 -2.363 1.00 46.81 108 GLY A C 1
ATOM 836 O O . GLY A 1 108 ? -2.812 15.065 -1.554 1.00 46.81 108 GLY A O 1
ATOM 837 N N . ALA A 1 109 ? -3.251 14.129 -3.564 1.00 49.91 109 ALA A N 1
ATOM 838 C CA . ALA A 1 109 ? -1.993 14.305 -4.286 1.00 49.91 109 ALA A CA 1
ATOM 839 C C . ALA A 1 109 ? -0.739 14.659 -3.456 1.00 49.91 109 ALA A C 1
ATOM 841 O O . ALA A 1 109 ? -0.245 15.784 -3.505 1.00 49.91 109 ALA A O 1
ATOM 842 N N . ARG A 1 110 ? -0.131 13.657 -2.807 1.00 61.94 110 ARG A N 1
ATOM 843 C CA . ARG A 1 110 ? 1.324 13.682 -2.583 1.00 61.94 110 ARG A CA 1
ATOM 844 C C . ARG A 1 110 ? 2.015 13.194 -3.853 1.00 61.94 110 ARG A C 1
ATOM 846 O O . ARG A 1 110 ? 1.814 12.051 -4.261 1.00 61.94 110 ARG A O 1
ATOM 853 N N . TYR A 1 111 ? 2.786 14.072 -4.481 1.00 66.56 111 TYR A N 1
ATOM 854 C CA . TYR A 1 111 ? 3.806 13.672 -5.445 1.00 66.56 111 TYR A CA 1
ATOM 855 C C . TYR A 1 111 ? 4.968 13.064 -4.650 1.00 66.56 111 TYR A C 1
ATOM 857 O O . TYR A 1 111 ? 5.465 13.693 -3.716 1.00 66.56 111 TYR A O 1
ATOM 865 N N . PHE A 1 112 ? 5.367 11.833 -4.968 1.00 72.19 112 PHE A N 1
ATOM 866 C CA . PHE A 1 112 ? 6.534 11.184 -4.359 1.00 72.19 112 PHE A CA 1
ATOM 867 C C . PHE A 1 112 ? 7.830 11.545 -5.071 1.00 72.19 112 PHE A C 1
ATOM 869 O O . PHE A 1 112 ? 8.867 11.638 -4.424 1.00 72.19 112 PHE A O 1
ATOM 876 N N . ARG A 1 113 ? 7.761 11.751 -6.385 1.00 75.88 113 ARG A N 1
ATOM 877 C CA . ARG A 1 113 ? 8.850 12.288 -7.201 1.00 75.88 113 ARG A CA 1
ATOM 878 C C . ARG A 1 113 ? 8.274 13.011 -8.407 1.00 75.88 113 ARG A C 1
ATOM 880 O O . ARG A 1 113 ? 7.123 12.773 -8.774 1.00 75.88 113 ARG A O 1
ATOM 887 N N . ARG A 1 114 ? 9.080 13.867 -9.023 1.00 75.81 114 ARG A N 1
ATOM 888 C CA . ARG A 1 114 ? 8.813 14.360 -10.370 1.00 75.81 114 ARG A CA 1
ATOM 889 C C . ARG A 1 114 ? 9.366 13.353 -11.372 1.00 75.81 114 ARG A C 1
ATOM 891 O O . ARG A 1 114 ? 10.429 12.775 -11.132 1.00 75.81 114 ARG A O 1
ATOM 898 N N . ALA A 1 115 ? 8.660 13.141 -12.476 1.00 68.31 115 ALA A N 1
ATOM 899 C CA . ALA A 1 115 ? 9.180 12.314 -13.553 1.00 68.31 115 ALA A CA 1
ATOM 900 C C . ALA A 1 115 ? 10.554 12.834 -14.015 1.00 68.31 115 ALA A C 1
ATOM 902 O O . ALA A 1 115 ? 10.707 14.023 -14.308 1.00 68.31 115 ALA A O 1
ATOM 903 N N . GLY A 1 116 ? 11.547 11.941 -14.051 1.00 65.00 116 GLY A N 1
ATOM 904 C CA . GLY A 1 116 ? 12.932 12.247 -14.430 1.00 65.00 116 GLY A CA 1
ATOM 905 C C . GLY A 1 116 ? 13.891 12.639 -13.293 1.00 65.00 116 GLY A C 1
ATOM 906 O O . GLY A 1 116 ? 15.092 12.712 -13.547 1.00 65.00 116 GLY A O 1
ATOM 907 N N . ASP A 1 117 ? 13.423 12.837 -12.053 1.00 76.31 117 ASP A N 1
ATOM 908 C 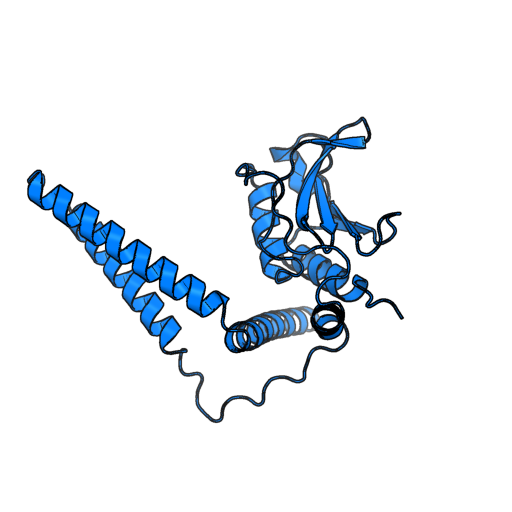CA . ASP A 1 117 ? 14.307 13.121 -10.904 1.00 76.31 117 ASP A CA 1
ATOM 909 C C . ASP A 1 117 ? 14.989 11.837 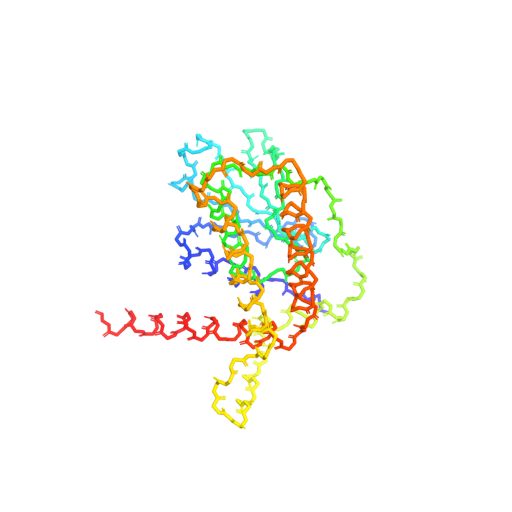-10.395 1.00 76.31 117 ASP A C 1
ATOM 911 O O . ASP A 1 117 ? 14.304 10.840 -10.174 1.00 76.31 117 ASP A O 1
ATOM 915 N N . ASP A 1 118 ? 16.307 11.850 -10.159 1.00 76.44 118 ASP A N 1
ATOM 916 C CA . ASP A 1 118 ? 17.090 10.699 -9.653 1.00 76.44 118 ASP A CA 1
ATOM 917 C C . ASP A 1 118 ? 16.876 9.397 -10.447 1.00 76.44 118 ASP A C 1
ATOM 919 O O . ASP A 1 118 ? 16.725 8.297 -9.908 1.00 76.44 118 ASP A O 1
ATOM 923 N N . GLU A 1 119 ? 16.861 9.534 -11.770 1.00 83.62 119 GLU A N 1
ATOM 924 C CA . GLU A 1 119 ? 16.502 8.471 -12.704 1.00 83.62 119 GLU A CA 1
ATOM 925 C C . GLU A 1 119 ? 17.373 7.211 -12.581 1.00 83.62 119 GLU A C 1
ATOM 927 O O . GLU A 1 119 ? 16.861 6.100 -12.672 1.00 83.62 119 GLU A O 1
ATOM 932 N N . GLU A 1 120 ? 18.668 7.362 -12.303 1.00 80.44 120 GLU A N 1
ATOM 933 C CA . GLU A 1 120 ? 19.582 6.232 -12.099 1.00 80.44 120 GLU A CA 1
ATOM 934 C C . GLU A 1 120 ? 19.252 5.441 -10.823 1.00 80.44 120 GLU A C 1
ATOM 936 O O . GLU A 1 120 ? 19.222 4.209 -10.838 1.00 80.44 120 GLU A O 1
ATOM 941 N N . ALA A 1 121 ? 18.933 6.137 -9.727 1.00 79.25 121 ALA A N 1
ATOM 942 C CA . ALA A 1 121 ? 18.554 5.495 -8.472 1.00 79.25 121 ALA A CA 1
ATOM 943 C C . ALA A 1 121 ? 17.206 4.774 -8.607 1.00 79.25 121 ALA A C 1
ATOM 945 O O . ALA A 1 121 ? 17.062 3.636 -8.160 1.00 79.25 121 ALA A O 1
ATOM 946 N N . PHE A 1 122 ? 16.234 5.400 -9.273 1.00 82.38 122 PHE A N 1
ATOM 947 C CA . PHE A 1 122 ? 14.936 4.781 -9.522 1.00 82.38 122 PHE A CA 1
ATOM 948 C C . PHE A 1 122 ? 15.030 3.588 -10.481 1.00 82.38 122 PHE A C 1
ATOM 950 O O . PHE A 1 122 ? 14.393 2.558 -10.255 1.00 82.38 122 PHE A O 1
ATOM 957 N N . ALA A 1 123 ? 15.863 3.691 -11.521 1.00 83.81 123 ALA A N 1
ATOM 958 C CA . ALA A 1 123 ? 16.165 2.584 -12.420 1.00 83.81 123 ALA A CA 1
ATOM 959 C C . ALA A 1 123 ? 16.750 1.387 -11.660 1.00 83.81 123 ALA A C 1
ATOM 961 O O . ALA A 1 123 ? 16.330 0.257 -11.895 1.00 83.81 123 ALA A O 1
ATOM 962 N N . ALA A 1 124 ? 17.673 1.631 -10.72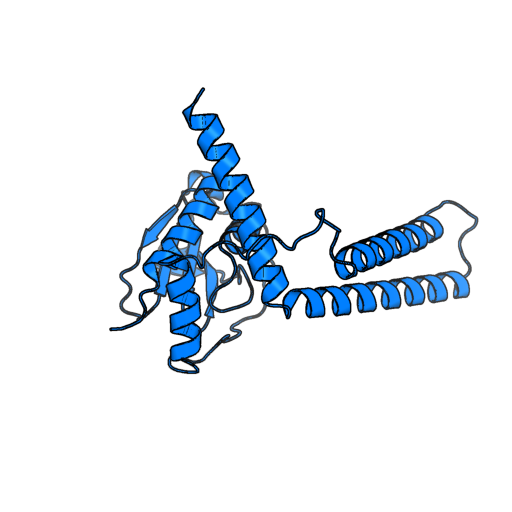3 1.00 81.69 124 ALA A N 1
ATOM 963 C CA . ALA A 1 124 ? 18.255 0.587 -9.884 1.00 81.69 124 ALA A CA 1
ATOM 964 C C . ALA A 1 124 ? 17.217 -0.062 -8.948 1.00 81.69 124 ALA A C 1
ATOM 966 O O . ALA A 1 124 ? 17.214 -1.283 -8.783 1.00 81.69 124 ALA A O 1
ATOM 967 N N . GLU A 1 125 ? 16.301 0.724 -8.370 1.00 82.69 125 GLU A N 1
ATOM 968 C CA . GLU A 1 125 ? 15.192 0.191 -7.565 1.00 82.69 125 GLU A CA 1
ATOM 969 C C . GLU A 1 125 ? 14.237 -0.687 -8.392 1.00 82.69 125 GLU A C 1
ATOM 971 O O . GLU A 1 125 ? 13.790 -1.729 -7.911 1.00 82.69 125 GLU A O 1
ATOM 976 N N . LEU A 1 126 ? 13.947 -0.305 -9.641 1.00 85.56 126 LEU A N 1
ATOM 977 C CA . LEU A 1 126 ? 13.158 -1.123 -10.568 1.00 85.56 126 LEU A CA 1
ATOM 978 C C . LEU A 1 126 ? 13.897 -2.399 -10.991 1.00 85.56 126 LEU A C 1
ATOM 980 O O . LEU A 1 126 ? 13.287 -3.471 -11.034 1.00 85.56 126 LEU A O 1
ATOM 984 N N . ASP A 1 127 ? 15.198 -2.307 -11.279 1.00 84.06 127 ASP A N 1
ATOM 985 C CA . ASP A 1 127 ? 15.987 -3.454 -11.736 1.00 84.06 127 ASP A CA 1
ATOM 986 C C . ASP A 1 127 ? 16.081 -4.550 -10.669 1.00 84.06 127 ASP A C 1
ATOM 988 O O . ASP A 1 127 ? 16.058 -5.730 -11.012 1.00 84.06 127 ASP A O 1
ATOM 992 N N . ALA A 1 128 ? 16.030 -4.199 -9.380 1.00 81.94 128 ALA A N 1
ATOM 993 C CA . ALA A 1 128 ? 15.971 -5.168 -8.283 1.00 81.94 128 ALA A CA 1
ATOM 994 C C . ALA A 1 128 ? 14.760 -6.126 -8.353 1.00 81.94 128 ALA A C 1
ATOM 996 O O . ALA A 1 128 ? 14.789 -7.195 -7.748 1.00 81.94 128 ALA A O 1
ATOM 997 N N . TYR A 1 129 ? 13.693 -5.793 -9.091 1.00 81.19 129 TYR A N 1
ATOM 998 C CA . TYR A 1 129 ? 12.560 -6.705 -9.315 1.00 81.19 129 TYR A CA 1
ATOM 999 C C . TYR A 1 129 ? 12.764 -7.643 -10.508 1.00 81.19 129 TYR A C 1
ATOM 1001 O O . TYR A 1 129 ? 12.139 -8.702 -10.572 1.00 81.19 129 TYR A O 1
ATOM 1009 N N . ARG A 1 130 ? 13.632 -7.273 -11.453 1.00 79.19 130 ARG A N 1
ATOM 1010 C CA . ARG A 1 130 ? 14.030 -8.119 -12.584 1.00 79.19 130 ARG A CA 1
ATOM 1011 C C . ARG A 1 130 ? 15.183 -9.041 -12.194 1.00 79.19 130 ARG A C 1
ATOM 1013 O O . ARG A 1 130 ? 15.150 -10.231 -12.493 1.00 79.19 130 ARG A O 1
ATOM 1020 N N . ASN A 1 131 ? 16.159 -8.474 -11.497 1.00 75.25 131 ASN A N 1
ATOM 1021 C CA . ASN A 1 131 ? 17.371 -9.105 -11.010 1.00 75.25 131 ASN A CA 1
ATOM 1022 C C . ASN A 1 131 ? 17.400 -8.953 -9.484 1.00 75.25 131 ASN A C 1
ATOM 1024 O O . ASN A 1 131 ? 18.073 -8.055 -8.971 1.00 75.25 131 ASN A O 1
ATOM 1028 N N . PRO A 1 132 ? 16.647 -9.780 -8.735 1.00 63.81 132 PRO A N 1
ATOM 1029 C CA . PRO A 1 132 ? 16.691 -9.716 -7.284 1.00 63.81 132 PRO A CA 1
ATOM 1030 C C . PRO A 1 132 ? 18.143 -9.872 -6.827 1.00 63.81 132 PRO A C 1
ATOM 1032 O O . PRO A 1 132 ? 18.812 -10.810 -7.278 1.00 63.81 132 PRO A O 1
ATOM 1035 N N . PRO A 1 133 ? 18.655 -8.965 -5.972 1.00 56.72 133 PRO A N 1
ATOM 1036 C CA . PRO A 1 133 ? 20.010 -9.093 -5.474 1.00 56.72 133 PRO A CA 1
ATOM 1037 C C . PRO A 1 133 ? 20.163 -10.470 -4.821 1.00 56.72 133 PRO A C 1
ATOM 1039 O O . PRO A 1 133 ? 19.199 -10.981 -4.229 1.00 56.72 133 PRO A O 1
ATOM 1042 N N . PRO A 1 134 ? 21.347 -11.097 -4.933 1.00 49.72 134 PRO A N 1
ATOM 1043 C CA . PRO A 1 134 ? 21.598 -12.342 -4.233 1.00 49.72 134 PRO A CA 1
ATOM 1044 C C . PRO A 1 134 ? 21.267 -12.142 -2.749 1.00 49.72 134 PRO A C 1
ATOM 1046 O O . PRO A 1 134 ? 21.454 -11.032 -2.233 1.00 49.72 134 PRO A O 1
ATOM 1049 N N . PRO A 1 135 ? 20.738 -13.179 -2.070 1.00 48.88 135 PRO A N 1
ATOM 1050 C CA . PRO A 1 135 ? 20.475 -13.104 -0.641 1.00 48.88 135 PRO A CA 1
ATOM 1051 C C . PRO A 1 135 ? 21.684 -12.470 0.045 1.00 48.88 135 PRO A C 1
ATOM 1053 O O . PRO A 1 135 ? 22.804 -12.908 -0.241 1.00 48.88 135 PRO A O 1
ATOM 1056 N N . PRO A 1 136 ? 21.497 -11.455 0.911 1.00 49.06 136 PRO A N 1
ATOM 1057 C CA . PRO A 1 136 ? 22.604 -11.008 1.732 1.00 49.06 136 PRO A CA 1
ATOM 1058 C C . PRO A 1 136 ? 23.151 -12.249 2.427 1.00 49.06 136 PRO A C 1
ATOM 1060 O O . PRO A 1 136 ? 22.369 -13.044 2.961 1.00 49.06 136 PRO A O 1
ATOM 1063 N N . GLU A 1 137 ? 24.468 -12.442 2.345 1.00 49.81 137 GLU A N 1
ATOM 1064 C CA . GLU A 1 137 ? 25.147 -13.522 3.049 1.00 49.81 137 GLU A CA 1
ATOM 1065 C C . GLU A 1 137 ? 24.605 -13.522 4.476 1.00 49.81 137 GLU A C 1
ATOM 1067 O O . GLU A 1 137 ? 24.589 -12.473 5.137 1.00 49.81 137 GLU A O 1
ATOM 1072 N N . ALA A 1 138 ? 24.008 -14.650 4.880 1.00 47.53 138 ALA A N 1
ATOM 1073 C CA . ALA A 1 138 ? 23.352 -14.735 6.171 1.00 47.53 138 ALA A CA 1
ATOM 1074 C C . ALA A 1 138 ? 24.359 -14.229 7.209 1.00 47.53 138 ALA A C 1
ATOM 1076 O O . ALA A 1 138 ? 25.499 -14.704 7.197 1.00 47.53 138 ALA A O 1
ATOM 1077 N N . PRO A 1 139 ? 24.001 -13.234 8.045 1.00 46.84 139 PRO A N 1
ATOM 1078 C CA . PRO A 1 139 ? 24.919 -12.771 9.070 1.00 46.84 139 PRO A CA 1
ATOM 1079 C C . PRO A 1 139 ? 25.399 -13.998 9.837 1.00 46.84 139 PRO A C 1
ATOM 1081 O O . PRO A 1 139 ? 24.583 -14.833 10.226 1.00 46.84 139 PRO A O 1
ATOM 1084 N N . ALA A 1 140 ? 26.714 -14.137 9.985 1.00 42.25 140 ALA A N 1
ATOM 1085 C CA . ALA A 1 140 ? 27.309 -15.223 10.743 1.00 42.25 140 ALA A CA 1
ATOM 1086 C C . ALA A 1 140 ? 26.871 -15.083 12.209 1.00 42.25 140 ALA A C 1
ATOM 1088 O O . ALA A 1 140 ? 27.479 -14.365 12.998 1.00 42.25 140 ALA A O 1
ATOM 1089 N N . GLY A 1 141 ? 25.748 -15.705 12.544 1.00 46.25 141 GLY A N 1
ATOM 1090 C CA . GLY A 1 141 ? 25.118 -15.634 13.848 1.00 46.25 141 GLY A CA 1
ATOM 1091 C C . GLY A 1 141 ? 23.722 -16.254 13.802 1.00 46.25 141 GLY A C 1
ATOM 1092 O O . GLY A 1 141 ? 23.099 -16.297 12.738 1.00 46.25 141 GLY A O 1
ATOM 1093 N N . PRO A 1 142 ? 23.212 -16.769 14.933 1.00 46.41 142 PRO A N 1
ATOM 1094 C CA . PRO A 1 142 ? 21.807 -17.153 15.022 1.00 46.41 142 PRO A CA 1
ATOM 1095 C C . PRO A 1 142 ? 20.919 -15.954 14.636 1.00 46.41 142 PRO A C 1
ATOM 1097 O O . PRO A 1 142 ? 21.388 -14.815 14.715 1.00 46.41 142 PRO A O 1
ATOM 1100 N N . PRO A 1 143 ? 19.657 -16.171 14.221 1.00 49.94 143 PRO A N 1
ATOM 1101 C CA . PRO A 1 143 ? 18.693 -15.093 14.019 1.00 49.94 143 PRO A CA 1
ATOM 1102 C C . PRO A 1 143 ? 18.444 -14.389 15.360 1.00 49.94 143 PRO A C 1
ATOM 1104 O O . PRO A 1 143 ? 17.501 -14.705 16.075 1.00 49.94 143 PRO A O 1
ATOM 1107 N N . GLY A 1 144 ? 19.342 -13.484 15.736 1.00 53.81 144 GLY A N 1
ATOM 1108 C CA . GLY A 1 144 ? 19.126 -12.526 16.799 1.00 53.81 144 GLY A CA 1
ATOM 1109 C C . GLY A 1 144 ? 18.116 -11.523 16.280 1.00 53.81 144 GLY A C 1
ATOM 1110 O O . GLY A 1 144 ? 18.277 -10.998 15.172 1.00 53.81 144 GLY A O 1
ATOM 1111 N N . THR A 1 145 ? 17.053 -11.314 17.045 1.00 62.12 145 THR A N 1
ATOM 1112 C CA . THR A 1 145 ? 16.114 -10.225 16.817 1.00 62.12 145 THR A CA 1
ATOM 1113 C C . THR A 1 145 ? 16.920 -8.930 16.684 1.00 62.12 145 THR A C 1
ATOM 1115 O O . THR A 1 145 ? 17.890 -8.712 17.411 1.00 62.12 145 THR A O 1
ATOM 1118 N N . ASP A 1 146 ? 16.617 -8.110 15.674 1.00 67.88 146 ASP A N 1
ATOM 1119 C CA . ASP A 1 146 ? 17.244 -6.791 15.575 1.00 67.88 146 ASP A CA 1
ATOM 1120 C C . ASP A 1 146 ? 16.952 -6.060 16.898 1.00 67.88 146 ASP A C 1
ATOM 1122 O O . ASP A 1 146 ? 15.781 -5.995 17.276 1.00 67.88 146 ASP A O 1
ATOM 1126 N N . PRO A 1 147 ? 17.952 -5.512 17.610 1.00 75.75 147 PRO A N 1
ATOM 1127 C CA . PRO A 1 147 ? 17.733 -4.899 18.922 1.00 75.75 147 PRO A CA 1
ATOM 1128 C C . PRO A 1 147 ? 16.718 -3.748 18.876 1.00 75.75 147 PRO A C 1
ATOM 1130 O O . PRO A 1 147 ? 16.136 -3.383 19.892 1.00 75.75 147 PRO A O 1
ATOM 1133 N N . ARG A 1 148 ? 16.470 -3.169 17.693 1.00 75.38 148 ARG A N 1
ATOM 1134 C CA . ARG A 1 148 ? 15.431 -2.153 17.482 1.00 75.38 148 ARG A CA 1
ATOM 1135 C C . ARG A 1 148 ? 14.023 -2.741 17.431 1.00 75.38 148 ARG A C 1
ATOM 1137 O O . ARG A 1 148 ? 13.073 -2.047 17.771 1.00 75.38 148 ARG A O 1
ATOM 1144 N N . ILE A 1 149 ? 13.885 -3.990 16.992 1.00 75.06 149 ILE A N 1
ATOM 1145 C CA . ILE A 1 149 ? 12.623 -4.734 17.040 1.00 75.06 149 ILE A CA 1
ATOM 1146 C C . ILE A 1 149 ? 12.337 -5.150 18.477 1.00 75.06 149 ILE A C 1
ATOM 1148 O O . ILE A 1 149 ? 11.237 -4.879 18.941 1.00 75.06 149 ILE A O 1
ATOM 1152 N N . ASP A 1 150 ? 13.337 -5.657 19.206 1.00 78.88 150 ASP A N 1
ATOM 1153 C CA . ASP A 1 150 ? 13.200 -5.912 20.649 1.00 78.88 150 ASP A CA 1
ATOM 1154 C C . ASP A 1 150 ? 12.791 -4.632 21.396 1.00 78.88 150 ASP A C 1
ATOM 1156 O O . ASP A 1 150 ? 11.922 -4.643 22.263 1.00 78.88 150 ASP A O 1
ATOM 1160 N N . HIS A 1 151 ? 13.383 -3.492 21.027 1.00 80.56 151 HIS A N 1
ATOM 1161 C CA . HIS A 1 151 ? 13.024 -2.203 21.608 1.00 80.56 151 HIS A CA 1
ATOM 1162 C C . HIS A 1 151 ? 11.600 -1.756 21.244 1.00 80.56 151 HIS A C 1
ATOM 1164 O O . HIS A 1 151 ? 10.895 -1.205 22.085 1.00 80.56 151 HIS A O 1
ATOM 1170 N N . LEU A 1 152 ? 11.145 -1.999 20.011 1.00 80.75 152 LEU A N 1
ATOM 1171 C CA . LEU A 1 152 ? 9.767 -1.710 19.614 1.00 80.75 152 LEU A CA 1
ATOM 1172 C C . LEU A 1 152 ? 8.763 -2.582 20.382 1.00 80.75 152 LEU A C 1
ATOM 1174 O O . LEU A 1 152 ? 7.729 -2.073 20.804 1.00 80.75 152 LEU A O 1
ATOM 1178 N N . GLU A 1 153 ? 9.068 -3.864 20.578 1.00 81.19 153 GLU A N 1
ATOM 1179 C CA . GLU A 1 153 ? 8.253 -4.777 21.387 1.00 81.19 153 GLU A CA 1
ATOM 1180 C C . GLU A 1 153 ? 8.174 -4.298 22.843 1.00 81.19 153 GLU A C 1
ATOM 1182 O O . GLU A 1 153 ? 7.076 -4.167 23.377 1.00 81.19 153 GLU A O 1
ATOM 1187 N N . GLN A 1 154 ? 9.297 -3.881 23.440 1.00 84.12 154 GLN A N 1
ATOM 1188 C CA . GLN A 1 154 ? 9.315 -3.279 24.781 1.00 84.12 154 GLN A CA 1
ATOM 1189 C C . GLN A 1 154 ? 8.452 -2.012 24.883 1.00 84.12 154 GLN A C 1
ATOM 1191 O O . GLN A 1 154 ? 7.760 -1.813 25.883 1.00 84.12 154 GLN A O 1
ATOM 1196 N N . LEU A 1 155 ? 8.473 -1.146 23.863 1.00 84.00 155 LEU A N 1
ATOM 1197 C CA . LEU A 1 155 ? 7.628 0.052 23.831 1.00 84.00 155 LEU A CA 1
ATOM 1198 C C . LEU A 1 155 ? 6.135 -0.303 23.745 1.00 84.00 155 LEU A C 1
ATOM 1200 O O . LEU A 1 155 ? 5.309 0.362 24.373 1.00 84.00 155 LEU A O 1
ATOM 1204 N N . LEU A 1 156 ? 5.781 -1.344 22.985 1.00 85.69 156 LEU A N 1
ATOM 1205 C CA . LEU A 1 156 ? 4.402 -1.825 22.868 1.00 85.69 156 LEU A CA 1
ATOM 1206 C C . LEU A 1 156 ? 3.903 -2.454 24.173 1.00 85.69 156 LEU A C 1
ATOM 1208 O O . LEU A 1 156 ? 2.788 -2.143 24.593 1.00 85.69 156 LEU A O 1
ATOM 1212 N N . ASP A 1 157 ? 4.730 -3.264 24.833 1.00 86.62 157 ASP A N 1
ATOM 1213 C CA . ASP A 1 157 ? 4.415 -3.846 26.141 1.00 86.62 157 ASP A CA 1
ATOM 1214 C C . ASP A 1 157 ? 4.237 -2.750 27.201 1.00 86.62 157 ASP A C 1
ATOM 1216 O O . ASP A 1 157 ? 3.258 -2.749 27.946 1.00 86.62 157 ASP A O 1
ATOM 1220 N N . SER A 1 158 ? 5.116 -1.743 27.207 1.00 86.25 158 SER A N 1
ATOM 1221 C CA . SER A 1 158 ? 5.000 -0.599 28.117 1.00 86.25 158 SER A CA 1
ATOM 1222 C C . SER A 1 158 ? 3.704 0.193 27.899 1.00 86.25 158 SER A C 1
ATOM 1224 O O . SER A 1 158 ? 3.023 0.551 28.864 1.00 86.25 158 SER A O 1
ATOM 1226 N N . LEU A 1 159 ? 3.314 0.430 26.641 1.00 87.12 159 LEU A N 1
ATOM 1227 C CA . LEU A 1 159 ? 2.049 1.089 26.311 1.00 87.12 159 LEU A CA 1
ATOM 1228 C C . LEU A 1 159 ? 0.840 0.261 26.771 1.00 87.12 159 LEU A C 1
ATOM 1230 O O . LEU A 1 159 ? -0.122 0.821 27.307 1.00 87.12 159 LEU A O 1
ATOM 1234 N N . LEU A 1 160 ? 0.886 -1.059 26.575 1.00 87.88 160 LEU A N 1
ATOM 1235 C CA . LEU A 1 160 ? -0.167 -1.973 27.010 1.00 87.88 160 LEU A CA 1
ATOM 1236 C C . LEU A 1 160 ? -0.317 -1.965 28.535 1.00 87.88 160 LEU A C 1
ATOM 1238 O O . LEU A 1 160 ? -1.445 -1.920 29.030 1.00 87.88 160 LEU A O 1
ATOM 1242 N N . ASP A 1 161 ? 0.788 -1.934 29.278 1.00 86.31 161 ASP A N 1
ATOM 1243 C CA . ASP A 1 161 ? 0.781 -1.839 30.739 1.00 86.31 161 ASP A CA 1
ATOM 1244 C C . ASP A 1 161 ? 0.165 -0.523 31.230 1.00 86.31 161 ASP A C 1
ATOM 1246 O O . ASP A 1 161 ? -0.663 -0.530 32.147 1.00 86.31 161 ASP A O 1
ATOM 1250 N N . ILE A 1 162 ? 0.519 0.613 30.614 1.00 84.94 162 ILE A N 1
ATOM 1251 C CA . ILE A 1 162 ? -0.068 1.925 30.943 1.00 84.94 162 ILE A CA 1
ATOM 1252 C C . ILE A 1 162 ? -1.581 1.898 30.710 1.00 84.94 162 ILE A C 1
ATOM 1254 O O . ILE A 1 162 ? -2.357 2.314 31.573 1.00 84.94 162 ILE A O 1
ATOM 1258 N N . TYR A 1 163 ? -2.011 1.371 29.562 1.00 82.88 163 TYR A N 1
ATOM 1259 C CA . TYR A 1 163 ? -3.425 1.302 29.209 1.00 82.88 163 TYR A CA 1
ATOM 1260 C C . TYR A 1 163 ? -4.202 0.361 30.132 1.00 82.88 163 TYR A C 1
ATOM 1262 O O . TYR A 1 163 ? -5.297 0.690 30.586 1.00 82.88 163 TYR A O 1
ATOM 1270 N N . THR A 1 164 ? -3.623 -0.797 30.452 1.00 84.69 164 THR A N 1
ATOM 1271 C CA . THR A 1 164 ? -4.239 -1.779 31.349 1.00 84.69 164 THR A CA 1
ATOM 1272 C C . THR A 1 164 ? -4.407 -1.193 32.742 1.00 84.69 164 THR A C 1
ATOM 1274 O O . THR A 1 164 ? -5.501 -1.285 33.287 1.00 84.69 164 THR A O 1
ATOM 1277 N N . ARG A 1 165 ? -3.388 -0.501 33.271 1.00 83.00 165 ARG A N 1
ATOM 1278 C CA . ARG A 1 165 ? -3.450 0.214 34.557 1.00 83.00 165 ARG A CA 1
ATOM 1279 C C . ARG A 1 165 ? -4.558 1.267 34.578 1.00 83.00 165 ARG A C 1
ATOM 1281 O O . ARG A 1 165 ? -5.293 1.364 35.557 1.00 83.00 165 ARG A O 1
ATOM 1288 N N . ALA A 1 166 ? -4.688 2.029 33.493 1.00 78.44 166 ALA A N 1
ATOM 1289 C CA . ALA A 1 166 ? -5.720 3.050 33.339 1.00 78.44 166 ALA A CA 1
ATOM 1290 C C . ALA A 1 166 ? -7.137 2.454 33.265 1.00 78.44 166 ALA A C 1
ATOM 1292 O O . ALA A 1 166 ? -8.092 3.054 33.753 1.00 78.44 166 ALA A O 1
ATOM 1293 N N . ALA A 1 167 ? -7.274 1.279 32.645 1.00 77.44 167 ALA A N 1
ATOM 1294 C CA . ALA A 1 167 ? -8.552 0.610 32.414 1.00 77.44 167 ALA A CA 1
ATOM 1295 C C . ALA A 1 167 ? -8.987 -0.312 33.568 1.00 77.44 167 ALA A C 1
ATOM 1297 O O . ALA A 1 167 ? -10.178 -0.599 33.718 1.00 77.44 167 ALA A O 1
ATOM 1298 N N . SER A 1 168 ? -8.054 -0.798 34.388 1.00 71.81 168 SER A N 1
ATOM 1299 C CA . SER A 1 168 ? -8.339 -1.723 35.482 1.00 71.81 168 SER A CA 1
ATOM 1300 C C . SER A 1 168 ? -9.003 -1.023 36.673 1.00 71.81 168 SER A C 1
ATOM 1302 O O . SER A 1 168 ? -8.319 -0.559 37.575 1.00 71.81 168 SER A O 1
ATOM 1304 N N . GLY A 1 169 ? -10.341 -0.970 36.647 1.00 53.09 169 GLY A N 1
ATOM 1305 C CA . GLY A 1 169 ? -11.331 -1.191 37.726 1.00 53.09 169 GLY A CA 1
ATOM 1306 C C . GLY A 1 169 ? -11.144 -0.671 39.163 1.00 53.09 169 GLY A C 1
ATOM 1307 O O . GLY A 1 169 ? -11.961 -1.019 40.015 1.00 53.09 169 GLY A O 1
ATOM 1308 N N . GLY A 1 170 ? -10.115 0.113 39.472 1.00 66.75 170 GLY A N 1
ATOM 1309 C CA . GLY A 1 170 ? -9.959 0.780 40.762 1.00 66.75 170 GLY A CA 1
ATOM 1310 C C . GLY A 1 170 ? -10.988 1.901 40.964 1.00 66.75 170 GLY A C 1
ATOM 1311 O O . GLY A 1 170 ? -11.797 2.174 40.072 1.00 66.75 170 GLY A O 1
ATOM 1312 N N . PRO A 1 171 ? -10.983 2.579 42.127 1.00 70.88 171 PRO A N 1
ATOM 1313 C CA . PRO A 1 171 ? -11.743 3.817 42.275 1.00 70.88 171 PRO A CA 1
ATOM 1314 C C . PRO A 1 171 ? -11.397 4.778 41.129 1.00 70.88 171 PRO A C 1
ATOM 1316 O O . PRO A 1 171 ? -10.256 4.796 40.666 1.00 70.88 171 PRO A O 1
ATOM 1319 N N . LEU A 1 172 ? -12.392 5.543 40.663 1.00 71.06 172 LEU A N 1
ATOM 1320 C CA . LEU A 1 172 ? -12.229 6.505 39.569 1.00 71.06 172 LEU A CA 1
ATOM 1321 C C . LEU A 1 172 ? -10.948 7.333 39.785 1.00 71.06 172 LEU A C 1
ATOM 1323 O O . LEU A 1 172 ? -10.809 7.926 40.860 1.00 71.06 172 LEU A O 1
ATOM 1327 N N . PRO A 1 173 ? -10.025 7.365 38.804 1.00 76.81 173 PRO A N 1
ATOM 1328 C CA . PRO A 1 173 ? -8.774 8.099 38.939 1.00 76.81 173 PRO A CA 1
ATOM 1329 C C . PRO A 1 173 ? -9.064 9.577 39.176 1.00 76.81 173 PRO A C 1
ATOM 1331 O O . PRO A 1 173 ? -10.053 10.123 38.669 1.00 76.81 173 PRO A O 1
ATOM 1334 N N . THR A 1 174 ? -8.203 10.243 39.944 1.00 85.31 174 THR A N 1
ATOM 1335 C CA . THR A 1 174 ? -8.335 11.689 40.105 1.00 85.31 174 THR A CA 1
ATOM 1336 C C . THR A 1 174 ? -8.080 12.386 38.758 1.00 85.31 174 THR A C 1
ATOM 1338 O O . THR A 1 174 ? -7.437 11.817 37.869 1.00 85.31 174 THR A O 1
ATOM 1341 N N . PRO A 1 175 ? -8.567 13.625 38.555 1.00 84.69 175 PRO A N 1
ATOM 1342 C CA . PRO A 1 175 ? -8.294 14.370 37.326 1.00 84.69 175 PRO A CA 1
ATOM 1343 C C . PRO A 1 175 ? -6.798 14.526 37.018 1.00 84.69 175 PRO A C 1
ATOM 1345 O O . PRO A 1 175 ? -6.422 14.565 35.846 1.00 84.69 175 PRO A O 1
ATOM 1348 N N . ASP A 1 176 ? -5.956 14.593 38.051 1.00 84.00 176 ASP A N 1
ATOM 1349 C CA . ASP A 1 176 ? -4.506 14.704 37.904 1.00 84.00 176 ASP A CA 1
ATOM 1350 C C . ASP A 1 176 ? -3.882 13.363 37.485 1.00 84.00 176 ASP A C 1
ATOM 1352 O O . ASP A 1 176 ? -3.096 13.338 36.538 1.00 84.00 176 ASP A O 1
ATOM 1356 N N . ASP A 1 177 ? -4.331 12.240 38.061 1.00 82.12 177 ASP A N 1
ATOM 1357 C CA . ASP A 1 177 ? -3.903 10.893 37.641 1.00 82.12 177 ASP A CA 1
ATOM 1358 C C . ASP A 1 177 ? -4.290 10.602 36.183 1.00 82.12 177 ASP A C 1
ATOM 1360 O O . ASP A 1 177 ? -3.515 10.034 35.408 1.00 82.12 177 ASP A O 1
ATOM 1364 N N . ALA A 1 178 ? -5.493 11.022 35.778 1.00 81.62 178 ALA A N 1
ATOM 1365 C CA . ALA A 1 178 ? -5.980 10.857 34.413 1.00 81.62 178 ALA A CA 1
ATOM 1366 C C . ALA A 1 178 ? -5.165 11.690 33.408 1.00 81.62 178 ALA A C 1
ATOM 1368 O O . ALA A 1 178 ? -4.862 11.217 32.309 1.00 81.62 178 ALA A O 1
ATOM 1369 N N . ARG A 1 179 ? -4.778 12.919 33.779 1.00 85.38 179 ARG A N 1
ATOM 1370 C CA . ARG A 1 179 ? -3.908 13.775 32.954 1.00 85.38 179 ARG A CA 1
ATOM 1371 C C . ARG A 1 179 ? -2.511 13.189 32.820 1.00 85.38 179 ARG A C 1
ATOM 1373 O O . ARG A 1 179 ? -2.029 13.073 31.697 1.00 85.38 179 ARG A O 1
ATOM 1380 N N . GLN A 1 180 ? -1.915 12.763 33.931 1.00 85.38 180 GLN A N 1
ATOM 1381 C CA . GLN A 1 180 ? -0.601 12.130 33.932 1.00 85.38 180 GLN A CA 1
ATOM 1382 C C . GLN A 1 180 ? -0.591 10.873 33.051 1.00 85.38 180 GLN A C 1
ATOM 1384 O O . GLN A 1 180 ? 0.271 10.727 32.189 1.00 85.38 180 GLN A O 1
ATOM 1389 N N . THR A 1 181 ? -1.606 10.017 33.180 1.00 83.50 181 THR A N 1
ATOM 1390 C CA . THR A 1 181 ? -1.756 8.815 32.345 1.00 83.50 181 THR A CA 1
ATOM 1391 C C . THR A 1 181 ? -1.886 9.164 30.858 1.00 83.50 181 THR A C 1
ATOM 1393 O O . THR A 1 181 ? -1.273 8.526 30.004 1.00 83.50 181 THR A O 1
ATOM 1396 N N . ALA A 1 182 ? -2.661 10.198 30.517 1.00 81.62 182 ALA A N 1
ATOM 1397 C CA . ALA A 1 182 ? -2.804 10.640 29.132 1.00 81.62 182 ALA A CA 1
ATOM 1398 C C . ALA A 1 182 ? -1.497 11.211 28.548 1.00 81.62 182 ALA A C 1
ATOM 1400 O O . ALA A 1 182 ? -1.255 11.066 27.347 1.00 81.62 182 ALA A O 1
ATOM 1401 N N . ASP A 1 183 ? -0.670 11.859 29.370 1.00 88.81 183 ASP A N 1
ATOM 1402 C CA . ASP A 1 183 ? 0.651 12.347 28.971 1.00 88.81 183 ASP A CA 1
ATOM 1403 C C . ASP A 1 183 ? 1.640 11.183 28.770 1.00 88.81 183 ASP A C 1
ATOM 1405 O O . ASP A 1 183 ? 2.338 11.157 27.755 1.00 88.81 183 ASP A O 1
ATOM 1409 N N . GLU A 1 184 ? 1.625 10.174 29.652 1.00 85.00 184 GLU A N 1
ATOM 1410 C CA . GLU A 1 184 ? 2.410 8.933 29.517 1.00 85.00 184 GLU A CA 1
ATOM 1411 C C . GLU A 1 184 ? 2.071 8.187 28.212 1.00 85.00 184 GLU A C 1
ATOM 1413 O O . GLU A 1 184 ? 2.968 7.810 27.455 1.00 85.00 184 GLU A O 1
ATOM 1418 N N . ILE A 1 185 ? 0.779 8.050 27.885 1.00 81.69 185 ILE A N 1
ATOM 1419 C CA . ILE A 1 185 ? 0.326 7.434 26.624 1.00 81.69 185 ILE A CA 1
ATOM 1420 C C . ILE A 1 185 ? 0.816 8.235 25.411 1.00 81.69 185 ILE A C 1
ATOM 1422 O O . ILE A 1 185 ? 1.291 7.654 24.432 1.00 81.69 185 ILE A O 1
ATOM 1426 N N . ARG A 1 186 ? 0.710 9.572 25.450 1.00 86.69 186 ARG A N 1
ATOM 1427 C CA . ARG A 1 186 ? 1.174 10.427 24.345 1.00 86.69 186 ARG A CA 1
ATOM 1428 C C . ARG A 1 186 ? 2.682 10.308 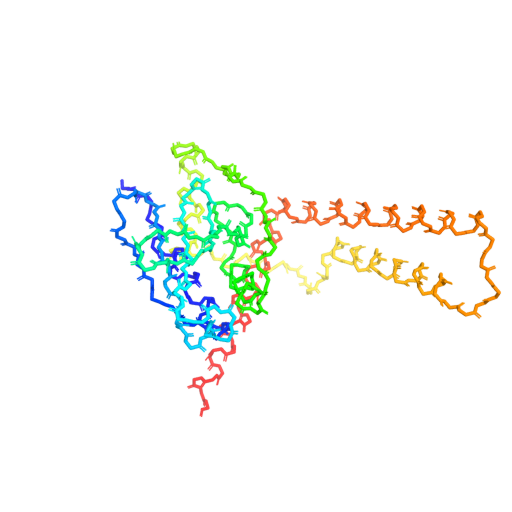24.127 1.00 86.69 186 ARG A C 1
ATOM 1430 O O . ARG A 1 186 ? 3.102 10.256 22.972 1.00 86.69 186 ARG A O 1
ATOM 1437 N N . ALA A 1 187 ? 3.469 10.231 25.197 1.00 87.25 187 ALA A N 1
ATOM 1438 C CA . ALA A 1 187 ? 4.914 10.036 25.113 1.00 87.25 187 ALA A CA 1
ATOM 1439 C C . ALA A 1 187 ? 5.266 8.676 24.487 1.00 87.25 187 ALA A C 1
ATOM 1441 O O . ALA A 1 187 ? 5.974 8.634 23.482 1.00 87.25 187 ALA A O 1
ATOM 1442 N N . ALA A 1 188 ? 4.675 7.583 24.982 1.00 78.75 188 ALA A N 1
ATOM 1443 C CA . ALA A 1 188 ? 4.922 6.239 24.455 1.00 78.75 188 ALA A CA 1
ATOM 1444 C C . ALA A 1 188 ? 4.569 6.118 22.958 1.00 78.75 188 ALA A C 1
ATOM 1446 O O . ALA A 1 188 ? 5.317 5.537 22.170 1.00 78.75 188 ALA A O 1
ATOM 1447 N N . LEU A 1 189 ? 3.457 6.724 22.526 1.00 84.44 189 LEU A N 1
ATOM 1448 C CA . LEU A 1 189 ? 3.075 6.751 21.110 1.00 84.44 189 LEU A CA 1
ATOM 1449 C C . LEU A 1 189 ? 4.060 7.549 20.239 1.00 84.44 189 LEU A C 1
ATOM 1451 O O . LEU A 1 189 ? 4.306 7.163 19.092 1.00 84.44 189 LEU A O 1
ATOM 1455 N N . ALA A 1 190 ? 4.629 8.640 20.756 1.00 85.31 190 ALA A N 1
ATOM 1456 C CA . ALA A 1 190 ? 5.641 9.421 20.046 1.00 85.31 190 ALA A CA 1
ATOM 1457 C C . ALA A 1 190 ? 6.951 8.632 19.866 1.00 85.31 190 ALA A C 1
ATOM 1459 O O . ALA A 1 190 ? 7.540 8.658 18.777 1.00 85.31 190 ALA A O 1
ATOM 1460 N N . ASP A 1 191 ? 7.363 7.875 20.882 1.00 81.38 191 ASP A N 1
ATOM 1461 C CA . ASP A 1 191 ? 8.556 7.023 20.829 1.00 81.38 191 ASP A CA 1
ATOM 1462 C C . ASP A 1 191 ? 8.377 5.870 19.833 1.00 81.38 191 ASP A C 1
ATOM 1464 O O . ASP A 1 191 ? 9.230 5.655 18.965 1.00 81.38 191 ASP A O 1
ATOM 1468 N N . ILE A 1 192 ? 7.215 5.206 19.852 1.00 82.06 192 ILE A N 1
ATOM 1469 C CA . ILE A 1 192 ? 6.847 4.178 18.863 1.00 82.06 192 ILE A CA 1
ATOM 1470 C C . ILE A 1 192 ? 6.869 4.757 17.444 1.00 82.06 192 ILE A C 1
ATOM 1472 O O . ILE A 1 192 ? 7.401 4.135 16.519 1.00 82.06 192 ILE A O 1
ATOM 1476 N N . HIS A 1 193 ? 6.311 5.955 17.246 1.00 76.25 193 HIS A N 1
ATOM 1477 C CA . HIS A 1 193 ? 6.302 6.607 15.937 1.00 76.25 193 HIS A CA 1
ATOM 1478 C C . HIS A 1 193 ? 7.721 6.906 15.440 1.00 76.25 193 HIS A C 1
ATOM 1480 O O . HIS A 1 193 ? 8.048 6.630 14.282 1.00 76.25 193 HIS A O 1
ATOM 1486 N N . THR A 1 194 ? 8.575 7.415 16.327 1.00 83.56 194 THR A N 1
ATOM 1487 C CA . THR A 1 194 ? 9.981 7.707 16.033 1.00 83.56 194 THR A CA 1
ATOM 1488 C C . THR A 1 194 ? 10.737 6.437 15.650 1.00 83.56 194 THR A C 1
ATOM 1490 O O . THR A 1 194 ? 11.397 6.407 14.609 1.00 83.56 194 THR A O 1
ATOM 1493 N N . MET A 1 195 ? 10.589 5.364 16.431 1.00 80.62 195 MET A N 1
ATOM 1494 C CA . MET A 1 195 ? 11.246 4.083 16.166 1.00 80.62 195 MET A CA 1
ATOM 1495 C C . MET A 1 195 ? 10.765 3.466 14.847 1.00 80.62 195 MET A C 1
ATOM 1497 O O . MET A 1 195 ? 11.566 3.011 14.029 1.00 80.62 195 MET A O 1
ATOM 1501 N N . ARG A 1 196 ? 9.459 3.535 14.563 1.00 81.19 196 ARG A N 1
ATOM 1502 C CA . ARG A 1 196 ? 8.892 3.079 13.288 1.00 81.19 196 ARG A CA 1
ATOM 1503 C C . ARG A 1 196 ? 9.471 3.841 12.098 1.00 81.19 196 ARG A C 1
ATOM 1505 O O . ARG A 1 196 ? 9.759 3.234 11.068 1.00 81.19 196 ARG A O 1
ATOM 1512 N N . GLU A 1 197 ? 9.642 5.153 12.212 1.00 76.81 197 GLU A N 1
ATOM 1513 C CA . GLU A 1 197 ? 10.212 5.968 11.139 1.00 76.81 197 GLU A CA 1
ATOM 1514 C C . GLU A 1 197 ? 11.713 5.681 10.942 1.00 76.81 197 GLU A C 1
ATOM 1516 O O . GLU A 1 197 ? 12.185 5.631 9.804 1.00 76.81 197 GLU A O 1
ATOM 1521 N N . GLN A 1 198 ? 12.457 5.396 12.016 1.00 77.00 198 GLN A N 1
ATOM 1522 C CA . GLN A 1 198 ? 13.850 4.935 11.936 1.00 77.00 198 GLN A CA 1
ATOM 1523 C C . GLN A 1 198 ? 13.963 3.577 11.229 1.00 77.00 198 GLN A C 1
ATOM 1525 O O . GLN A 1 198 ? 14.732 3.446 10.275 1.00 77.00 198 GLN A O 1
ATOM 1530 N N . LEU A 1 199 ? 13.147 2.594 11.627 1.00 74.25 199 LEU A N 1
ATOM 1531 C CA . LEU A 1 199 ? 13.070 1.282 10.971 1.00 74.25 199 LEU A CA 1
ATOM 1532 C C . LEU A 1 199 ? 12.666 1.417 9.501 1.00 74.25 199 LEU A C 1
ATOM 1534 O O . LEU A 1 199 ? 13.208 0.744 8.626 1.00 74.25 199 LEU A O 1
ATOM 1538 N N . ARG A 1 200 ? 11.742 2.337 9.205 1.00 69.00 200 ARG A N 1
ATOM 1539 C CA . ARG A 1 200 ? 11.336 2.642 7.838 1.00 69.00 200 ARG A CA 1
ATOM 1540 C C . ARG A 1 200 ? 12.499 3.209 7.032 1.00 69.00 200 ARG A C 1
ATOM 1542 O O . ARG A 1 200 ? 12.597 2.874 5.860 1.00 69.00 200 ARG A O 1
ATOM 1549 N N . ARG A 1 201 ? 13.357 4.065 7.577 1.00 72.00 201 ARG A N 1
ATOM 1550 C CA . ARG A 1 201 ? 14.466 4.672 6.816 1.00 72.00 201 ARG A CA 1
ATOM 1551 C C . ARG A 1 201 ? 15.632 3.714 6.562 1.00 72.00 201 ARG A C 1
ATOM 1553 O O . ARG A 1 201 ? 16.409 3.956 5.642 1.00 72.00 201 ARG A O 1
ATOM 1560 N N . ASP A 1 202 ? 15.729 2.615 7.305 1.00 72.88 202 ASP A N 1
ATOM 1561 C CA . ASP A 1 202 ? 16.799 1.634 7.128 1.00 72.88 202 ASP A CA 1
ATOM 1562 C C . ASP A 1 202 ? 16.557 0.717 5.911 1.00 72.88 202 ASP A C 1
ATOM 1564 O O . ASP A 1 202 ? 15.718 -0.190 5.913 1.00 72.88 202 ASP A O 1
ATOM 1568 N N . ARG A 1 203 ? 17.336 0.947 4.847 1.00 56.81 203 ARG A N 1
ATOM 1569 C CA . ARG A 1 203 ? 17.314 0.147 3.609 1.00 56.81 203 ARG A CA 1
ATOM 1570 C C . ARG A 1 203 ? 17.738 -1.312 3.833 1.00 56.81 203 ARG A C 1
ATOM 1572 O O . ARG A 1 203 ? 17.247 -2.197 3.136 1.00 56.81 203 ARG A O 1
ATOM 1579 N N . THR A 1 204 ? 18.595 -1.578 4.816 1.00 58.44 204 THR A N 1
ATOM 1580 C CA . THR A 1 204 ? 19.175 -2.904 5.089 1.00 58.44 204 THR A CA 1
ATOM 1581 C C . THR A 1 204 ? 18.153 -3.835 5.732 1.00 58.44 204 THR A C 1
ATOM 1583 O O . THR A 1 204 ? 18.021 -4.998 5.350 1.00 58.44 204 THR A O 1
ATOM 1586 N N . LEU A 1 205 ? 17.377 -3.302 6.678 1.00 57.28 205 LEU A N 1
ATOM 1587 C CA . LEU A 1 205 ? 16.253 -3.998 7.302 1.00 57.28 205 LEU A CA 1
ATOM 1588 C C . LEU A 1 205 ? 15.155 -4.312 6.287 1.00 57.28 205 LEU A C 1
ATOM 1590 O O . LEU A 1 205 ? 14.684 -5.446 6.227 1.00 57.28 205 LEU A O 1
ATOM 1594 N N . ARG A 1 206 ? 14.790 -3.342 5.438 1.00 55.31 206 ARG A N 1
ATOM 1595 C CA . ARG A 1 206 ? 13.813 -3.561 4.360 1.00 55.31 206 ARG A CA 1
ATOM 1596 C C . ARG A 1 206 ? 14.239 -4.687 3.423 1.00 55.31 206 ARG A C 1
ATOM 1598 O O . ARG A 1 206 ? 13.420 -5.547 3.123 1.00 55.31 206 ARG A O 1
ATOM 1605 N N . ALA A 1 207 ? 15.505 -4.714 3.005 1.00 52.97 207 ALA A N 1
ATOM 1606 C CA . ALA A 1 207 ? 16.034 -5.778 2.154 1.00 52.97 207 ALA A CA 1
ATOM 1607 C C . ALA A 1 207 ? 16.002 -7.150 2.856 1.00 52.97 207 ALA A C 1
ATOM 1609 O O . ALA A 1 207 ? 15.587 -8.141 2.256 1.00 52.97 207 ALA A O 1
ATOM 1610 N N . ARG A 1 208 ? 16.367 -7.206 4.146 1.00 52.41 208 ARG A N 1
ATOM 1611 C CA . ARG A 1 208 ? 16.320 -8.435 4.958 1.00 52.41 208 ARG A CA 1
ATOM 1612 C C . ARG A 1 208 ? 14.903 -8.979 5.146 1.00 52.41 208 ARG A C 1
ATOM 1614 O O . ARG A 1 208 ? 14.697 -10.181 4.991 1.00 52.41 208 ARG A O 1
ATOM 1621 N N . TYR A 1 209 ? 13.931 -8.122 5.455 1.00 50.81 209 TYR A N 1
ATOM 1622 C CA . TYR A 1 209 ? 12.546 -8.546 5.680 1.00 50.81 209 TYR A CA 1
ATOM 1623 C C . TYR A 1 209 ? 11.800 -8.847 4.376 1.00 50.81 209 TYR A C 1
ATOM 1625 O O . TYR A 1 209 ? 11.129 -9.874 4.300 1.00 50.81 209 TYR A O 1
ATOM 1633 N N . ALA A 1 210 ? 12.012 -8.062 3.312 1.00 49.03 210 ALA A N 1
ATOM 1634 C CA . ALA A 1 210 ? 11.492 -8.379 1.979 1.00 49.03 210 ALA A CA 1
ATOM 1635 C C . ALA A 1 210 ? 12.010 -9.740 1.478 1.00 49.03 210 ALA A C 1
ATOM 1637 O O . ALA A 1 210 ? 11.257 -10.529 0.904 1.00 49.03 210 ALA A O 1
ATOM 1638 N N . TRP A 1 211 ? 13.276 -10.061 1.763 1.00 46.75 211 TRP A N 1
ATOM 1639 C CA . TRP A 1 211 ? 13.838 -11.378 1.484 1.00 46.75 211 TRP A CA 1
ATOM 1640 C C . TRP A 1 211 ? 13.218 -12.485 2.352 1.00 46.75 211 TRP A C 1
ATOM 1642 O O . TRP A 1 211 ? 12.823 -13.528 1.828 1.00 46.75 211 TRP A O 1
ATOM 1652 N N . ALA A 1 212 ? 13.083 -12.273 3.665 1.00 42.84 212 ALA A N 1
ATOM 1653 C CA . ALA A 1 212 ? 12.499 -13.254 4.582 1.00 42.84 212 ALA A CA 1
ATOM 1654 C C . ALA A 1 212 ? 11.028 -13.580 4.251 1.00 42.84 212 ALA A C 1
ATOM 1656 O O . ALA A 1 212 ? 10.605 -14.737 4.375 1.00 42.84 212 ALA A O 1
ATOM 1657 N N . ASP A 1 213 ? 10.260 -12.594 3.790 1.00 45.66 213 ASP A N 1
ATOM 1658 C CA . ASP A 1 213 ? 8.859 -12.763 3.398 1.00 45.66 213 ASP A CA 1
ATOM 1659 C C . ASP A 1 213 ? 8.725 -13.405 2.013 1.00 45.66 213 ASP A C 1
ATOM 1661 O O . ASP A 1 213 ? 7.975 -14.378 1.867 1.00 45.66 213 ASP A O 1
ATOM 1665 N N . GLY A 1 214 ? 9.560 -13.012 1.044 1.00 42.16 214 GLY A N 1
ATOM 1666 C CA . GLY A 1 214 ? 9.682 -13.708 -0.242 1.00 42.16 214 GLY A CA 1
ATOM 1667 C C . GLY A 1 214 ? 10.090 -15.180 -0.082 1.00 42.16 214 GLY A C 1
ATOM 1668 O O . GLY A 1 214 ? 9.519 -16.074 -0.713 1.00 42.16 214 GLY A O 1
ATOM 1669 N N . HIS A 1 215 ? 11.009 -15.475 0.840 1.00 38.62 215 HIS A N 1
ATOM 1670 C CA . HIS A 1 215 ? 11.474 -16.835 1.108 1.00 38.62 215 HIS A CA 1
ATOM 1671 C C . HIS A 1 215 ? 10.434 -17.678 1.872 1.00 38.62 215 HIS A C 1
ATOM 1673 O O . HIS A 1 215 ? 10.318 -18.893 1.644 1.00 38.62 215 HIS A O 1
ATOM 1679 N N . ARG A 1 216 ? 9.652 -17.077 2.779 1.00 41.19 216 ARG A N 1
ATOM 1680 C CA . ARG A 1 216 ? 8.518 -17.757 3.433 1.00 41.19 216 ARG A CA 1
ATOM 1681 C C . ARG A 1 216 ? 7.386 -18.031 2.442 1.00 41.19 216 ARG A C 1
ATOM 1683 O O . ARG A 1 216 ? 6.811 -19.120 2.490 1.00 41.19 216 ARG A O 1
ATOM 1690 N N . ALA A 1 217 ? 7.118 -17.114 1.515 1.00 37.66 217 ALA A N 1
ATOM 1691 C CA . ALA A 1 217 ? 6.152 -17.310 0.437 1.00 37.66 217 ALA A CA 1
ATOM 1692 C C . ALA A 1 217 ? 6.589 -18.425 -0.534 1.00 37.66 217 ALA A C 1
ATOM 1694 O O . ALA A 1 217 ? 5.800 -19.327 -0.830 1.00 37.66 217 ALA A O 1
ATOM 1695 N N . GLY A 1 218 ? 7.862 -18.439 -0.945 1.00 32.41 218 GLY A N 1
ATOM 1696 C CA . GLY A 1 218 ? 8.428 -19.465 -1.828 1.00 32.41 218 GLY A CA 1
ATOM 1697 C C . GLY A 1 218 ? 8.394 -20.876 -1.231 1.00 32.41 218 GLY A C 1
ATOM 1698 O O . GLY A 1 218 ? 8.007 -21.827 -1.910 1.00 32.41 218 GLY A O 1
ATOM 1699 N N . ARG A 1 219 ? 8.701 -21.026 0.068 1.00 33.72 219 ARG A N 1
ATOM 1700 C CA . ARG A 1 219 ? 8.630 -22.330 0.757 1.00 33.72 219 ARG A CA 1
ATOM 1701 C C . ARG A 1 219 ? 7.203 -22.876 0.860 1.00 33.72 219 ARG A C 1
ATOM 1703 O O . ARG A 1 219 ? 6.999 -24.070 0.655 1.00 33.72 219 ARG A O 1
ATOM 1710 N N . ARG A 1 220 ? 6.204 -22.022 1.115 1.00 38.44 220 ARG A N 1
ATOM 1711 C CA . ARG A 1 220 ? 4.789 -22.445 1.148 1.00 38.44 220 ARG A CA 1
ATOM 1712 C C . ARG A 1 220 ? 4.273 -22.822 -0.242 1.00 38.44 220 ARG A C 1
ATOM 1714 O O . ARG A 1 220 ? 3.559 -23.813 -0.373 1.00 38.44 220 ARG A O 1
ATOM 1721 N N . ALA A 1 221 ? 4.668 -22.078 -1.277 1.00 33.50 221 ALA A N 1
ATOM 1722 C CA . ALA A 1 221 ? 4.317 -22.387 -2.662 1.00 33.50 221 ALA A CA 1
ATOM 1723 C C . ALA A 1 221 ? 4.953 -23.704 -3.147 1.00 33.50 221 ALA A C 1
ATOM 1725 O O . ALA A 1 221 ? 4.287 -24.500 -3.805 1.00 33.50 221 ALA A O 1
ATOM 1726 N N . ALA A 1 222 ? 6.208 -23.973 -2.772 1.00 33.75 222 ALA A N 1
ATOM 1727 C CA . ALA A 1 222 ? 6.886 -25.230 -3.086 1.00 33.75 222 ALA A CA 1
ATOM 1728 C C . ALA A 1 222 ? 6.260 -26.439 -2.367 1.00 33.75 222 ALA A C 1
ATOM 1730 O O . ALA A 1 222 ? 6.201 -27.525 -2.937 1.00 33.75 222 ALA A O 1
ATOM 1731 N N . HIS A 1 223 ? 5.751 -26.251 -1.145 1.00 31.58 223 HIS A N 1
ATOM 1732 C CA . HIS A 1 223 ? 5.066 -27.304 -0.392 1.00 31.58 223 HIS A CA 1
ATOM 1733 C C . HIS A 1 223 ? 3.700 -27.669 -1.001 1.00 31.58 223 HIS A C 1
ATOM 1735 O O . HIS A 1 223 ? 3.396 -28.848 -1.138 1.00 31.58 223 HIS A O 1
ATOM 1741 N N . ARG A 1 224 ? 2.917 -26.684 -1.469 1.00 46.22 224 ARG A N 1
ATOM 1742 C CA . ARG A 1 224 ? 1.620 -26.928 -2.140 1.00 46.22 224 ARG A CA 1
ATOM 1743 C C . ARG A 1 224 ? 1.723 -27.581 -3.520 1.00 46.22 224 ARG A C 1
ATOM 1745 O O . ARG A 1 224 ? 0.723 -28.065 -4.013 1.00 46.22 224 ARG A O 1
ATOM 1752 N N . ARG A 1 225 ? 2.892 -27.555 -4.168 1.00 43.12 225 ARG A N 1
ATOM 1753 C CA . ARG A 1 225 ? 3.120 -28.229 -5.462 1.00 43.12 225 ARG A CA 1
ATOM 1754 C C . ARG A 1 225 ? 3.554 -29.691 -5.315 1.00 43.12 225 ARG A C 1
ATOM 1756 O O . ARG A 1 225 ? 3.725 -30.367 -6.322 1.00 43.12 225 ARG A O 1
ATOM 1763 N N . ARG A 1 226 ? 3.813 -30.146 -4.085 1.00 44.62 226 ARG A N 1
ATOM 1764 C CA . ARG A 1 226 ? 4.250 -31.517 -3.774 1.00 44.62 226 ARG A CA 1
ATOM 1765 C C . ARG A 1 226 ? 3.158 -32.380 -3.131 1.00 44.62 226 ARG A C 1
ATOM 1767 O O . ARG A 1 226 ? 3.394 -33.572 -2.975 1.00 44.62 226 ARG A O 1
ATOM 1774 N N . ASN A 1 227 ? 2.015 -31.785 -2.795 1.00 41.22 227 ASN A N 1
ATOM 1775 C CA . ASN A 1 227 ? 0.797 -32.454 -2.335 1.00 41.22 227 ASN A CA 1
ATOM 1776 C C . ASN A 1 227 ? -0.305 -32.225 -3.367 1.00 41.22 227 ASN A C 1
ATOM 1778 O O . ASN A 1 227 ? -1.182 -33.103 -3.474 1.00 41.22 227 ASN A O 1
#

Radius of gyration: 21.47 Å; chains: 1; bounding box: 49×47×65 Å

Foldseek 3Di:
DQQDLVLLVVQLQVLLVVLVWHWDKDDDDPDPAKIKTWTPCVLQCVAQNPWIKMWIAHQFFGIWIFTQDPVRDTDDTAHQDDHRRPRSNSSNVSVNVVSVHDRPPDDDDDGRDDPPPPSVVVSVVSVCSVVVPDQDPPPPDDPDPDVLVVVLVVLVVQLVVLVCVQPPDDPNDDPVRVVVSVVVNVVSVVVNVVSVVVCVPDPVNVSNVSVVVVVVVVVVVVVVVVD

Secondary structure (DSSP, 8-state):
----THHHHHHHHHHHHHTT--EEEE---SSTTEEEEEEPGGGTHHHHTTPEEEEEEETTTEEEEEEE-TTS-EEEEEE-SSSSS--HHHHHHHHHHHHTT------S---S--TTTTHHHHHHHHHHHHSPPP-----SSS-PPPHHHHHHHHHHHHHHHHHHHHHS-SS---HHHHHHHHHHHHHHHHHHHHHHHHHHH-HHHHHHHHHHHHHHHHHHHHHHT--

Sequence (227 aa):
MEPDHHAYIAAVVQALARSHIHGEPWTGTAVPRAATVTIDQRHTEDAYDDSTLVAYWTEEHGWRVGVRCATGRFAATAQLAYGALPLPDTVADSLRDVIRGFPNRQDGARYFRRAGDDEEAFAAELDAYRNPPPPPEAPAGPPGTDPRIDHLEQLLDSLLDIYTRAASGGPLPTPDDARQTADEIRAALADIHTMREQLRRDRTLRARYAWADGHRAGRRAAHRRRN